Protein AF-K1S9M5-F1 (afdb_monomer_lite)

Secondary structure (DSSP, 8-state):
---GGGGGG---HHHHHHHHHH---HHHHHHHHHHHGGGGGG--HHHHHHHHHH-GGGGGGS-GGG--HHHHHHHHHH-GGGGGTS-GGG--HHHHHHHHHH-GGGGGG--HHHHHSSSHHHHHHHHHHHHSS---HHHHHHHHTT-EEEEEEEEETTTEEEEEEEEEEETTTTEEEEEE--------------PPPP---------

Structure (mmCIF, N/CA/C/O backbone):
data_AF-K1S9M5-F1
#
_entry.id   AF-K1S9M5-F1
#
loop_
_atom_site.group_PDB
_atom_site.id
_atom_site.type_symbol
_atom_site.label_atom_id
_atom_site.label_alt_id
_atom_site.label_comp_id
_atom_site.label_asym_id
_atom_site.label_entity_id
_atom_site.label_seq_id
_atom_site.pdbx_PDB_ins_code
_atom_site.Cartn_x
_atom_site.Cartn_y
_atom_site.Cartn_z
_atom_site.occupancy
_atom_site.B_iso_or_equiv
_atom_site.auth_seq_id
_atom_site.auth_comp_id
_atom_site.auth_asym_id
_atom_site.auth_atom_id
_atom_site.pdbx_PDB_model_num
ATOM 1 N N . LYS A 1 1 ? 0.434 -6.651 35.542 1.00 48.22 1 LYS A N 1
ATOM 2 C CA . LYS A 1 1 ? -0.665 -7.220 34.726 1.00 48.22 1 LYS A CA 1
ATOM 3 C C . LYS A 1 1 ? -1.647 -6.090 34.480 1.00 48.22 1 LYS A C 1
ATOM 5 O O . LYS A 1 1 ? -2.226 -5.625 35.447 1.00 48.22 1 LYS A O 1
ATOM 10 N N . THR A 1 2 ? -1.735 -5.581 33.255 1.00 55.06 2 THR A N 1
ATOM 11 C CA . THR A 1 2 ? -2.760 -4.592 32.897 1.00 55.06 2 THR A CA 1
ATOM 12 C C . THR A 1 2 ? -4.032 -5.371 32.600 1.00 55.06 2 THR A C 1
ATOM 14 O O . THR A 1 2 ? -3.995 -6.290 31.782 1.00 55.06 2 THR A O 1
ATOM 17 N N . ASP A 1 3 ? -5.101 -5.095 33.336 1.00 63.12 3 ASP A N 1
ATOM 18 C CA . ASP A 1 3 ? -6.371 -5.787 33.169 1.00 63.12 3 ASP A CA 1
ATOM 19 C C . ASP A 1 3 ? -7.146 -5.153 32.008 1.00 63.12 3 ASP A C 1
ATOM 21 O O . ASP A 1 3 ? -7.719 -4.073 32.134 1.00 63.12 3 ASP A O 1
ATOM 25 N N . PHE A 1 4 ? -7.111 -5.805 30.846 1.00 66.06 4 PHE A N 1
ATOM 26 C CA . PHE A 1 4 ? -7.820 -5.348 29.650 1.00 66.06 4 PHE A CA 1
ATOM 27 C C . PHE A 1 4 ? -9.323 -5.683 29.685 1.00 66.06 4 PHE A C 1
ATOM 29 O O . PHE A 1 4 ? -10.044 -5.301 28.767 1.00 66.06 4 PHE A O 1
ATOM 36 N N . SER A 1 5 ? -9.829 -6.338 30.740 1.00 64.88 5 SER A N 1
ATOM 37 C CA . SER A 1 5 ? -11.270 -6.597 30.899 1.00 64.88 5 SER A CA 1
ATOM 38 C C . SER A 1 5 ? -12.092 -5.305 30.958 1.00 64.88 5 SER A C 1
ATOM 40 O O . SER A 1 5 ? -13.186 -5.250 30.400 1.00 64.88 5 SER A O 1
ATOM 42 N N . VAL A 1 6 ? -11.529 -4.227 31.515 1.00 63.81 6 VAL A N 1
ATOM 43 C CA . VAL A 1 6 ? -12.172 -2.903 31.600 1.00 63.81 6 VAL A CA 1
ATOM 44 C C . VAL A 1 6 ? -12.444 -2.307 30.214 1.00 63.81 6 VAL A C 1
ATOM 46 O O . VAL A 1 6 ? -13.382 -1.539 30.032 1.00 63.81 6 VAL A O 1
ATOM 49 N N . ILE A 1 7 ? -11.676 -2.703 29.200 1.00 66.69 7 ILE A N 1
ATOM 50 C CA . ILE A 1 7 ? -11.804 -2.170 27.837 1.00 66.69 7 ILE A CA 1
ATOM 51 C C . ILE A 1 7 ? -13.036 -2.718 27.132 1.00 66.69 7 ILE A C 1
ATOM 53 O O . ILE A 1 7 ? -13.640 -2.016 26.328 1.00 66.69 7 ILE A O 1
ATOM 57 N N . SER A 1 8 ? -13.479 -3.919 27.508 1.00 64.62 8 SER A N 1
ATOM 58 C CA . SER A 1 8 ? -14.774 -4.444 27.067 1.00 64.62 8 SER A CA 1
ATOM 59 C C . SER A 1 8 ? -15.961 -3.634 27.606 1.00 64.62 8 SER A C 1
ATOM 61 O O . SER A 1 8 ? -17.028 -3.651 26.998 1.00 64.62 8 SER A O 1
ATOM 63 N N . ALA A 1 9 ? -15.765 -2.896 28.708 1.00 69.75 9 ALA A N 1
ATOM 64 C CA . ALA A 1 9 ? -16.765 -2.014 29.304 1.00 69.75 9 ALA A CA 1
ATOM 65 C C . ALA A 1 9 ? -16.717 -0.577 28.752 1.00 69.75 9 ALA A C 1
ATOM 67 O O . ALA A 1 9 ? -17.642 0.202 29.000 1.00 69.75 9 ALA A O 1
ATOM 68 N N . LEU A 1 10 ? -15.670 -0.204 28.000 1.00 76.31 10 LEU A N 1
ATOM 69 C CA . LEU A 1 10 ? -15.626 1.102 27.347 1.00 76.31 10 LEU A CA 1
ATOM 70 C C . LEU A 1 10 ? -16.759 1.190 26.326 1.00 76.31 10 LEU A C 1
ATOM 72 O O . LEU A 1 10 ? -16.942 0.304 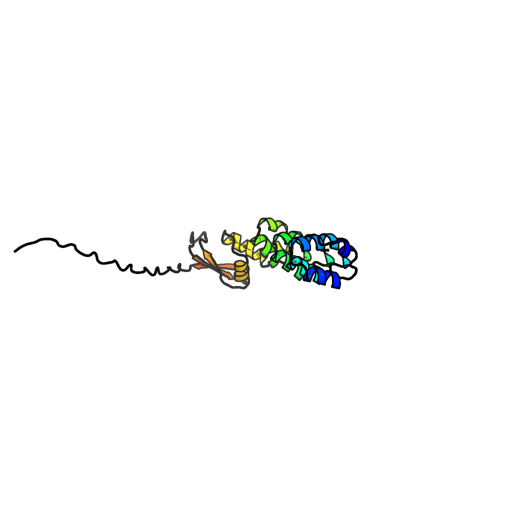25.499 1.00 76.31 10 LEU A O 1
ATOM 76 N N . SER A 1 11 ? -17.523 2.275 26.406 1.00 80.38 11 SER A N 1
ATOM 77 C CA . SER A 1 11 ? -18.656 2.551 25.512 1.00 80.38 11 SER A CA 1
ATOM 78 C C . SER A 1 11 ? -18.437 3.804 24.657 1.00 80.38 11 SER A C 1
ATOM 80 O O . SER A 1 11 ? -19.248 4.097 23.783 1.00 80.38 11 SER A O 1
ATOM 82 N N . ASP A 1 12 ? -17.345 4.534 24.904 1.00 89.56 12 ASP A N 1
ATOM 83 C CA . ASP A 1 12 ? -17.014 5.804 24.260 1.00 89.56 12 ASP A CA 1
ATOM 84 C C . ASP A 1 12 ? -15.715 5.670 23.438 1.00 89.56 12 ASP A C 1
ATOM 86 O O . ASP A 1 12 ? -14.655 5.393 24.018 1.00 89.56 12 ASP A O 1
ATOM 90 N N . PRO A 1 13 ? -15.761 5.879 22.107 1.00 90.94 13 PRO A N 1
ATOM 91 C CA . PRO A 1 13 ? -14.575 5.878 21.254 1.00 90.94 13 PRO A CA 1
ATOM 92 C C . PRO A 1 13 ? -13.477 6.860 21.687 1.00 90.94 13 PRO A C 1
ATOM 94 O O . PRO A 1 13 ? -12.299 6.578 21.474 1.00 90.94 13 PRO A O 1
ATOM 97 N N . ALA A 1 14 ? -13.819 7.992 22.314 1.00 93.06 14 ALA A N 1
ATOM 98 C CA . ALA A 1 14 ? -12.828 8.975 22.753 1.00 93.06 14 ALA A CA 1
ATOM 99 C C . ALA A 1 14 ? -11.921 8.421 23.865 1.00 93.06 14 ALA A C 1
ATOM 101 O O . ALA A 1 14 ? -10.707 8.643 23.849 1.00 93.06 14 ALA A O 1
ATOM 102 N N . LEU A 1 15 ? -12.490 7.640 24.790 1.00 91.56 15 LEU A N 1
ATOM 103 C CA . LEU A 1 15 ? -11.727 6.948 25.832 1.00 91.56 15 LEU A CA 1
ATOM 104 C C . LEU A 1 15 ? -10.863 5.837 25.238 1.00 91.56 15 LEU A C 1
ATOM 106 O O . LEU A 1 15 ? -9.707 5.683 25.627 1.00 91.56 15 LEU A O 1
ATOM 110 N N . VAL A 1 16 ? -11.395 5.095 24.261 1.00 92.88 16 VAL A N 1
ATOM 111 C CA . VAL A 1 16 ? -10.613 4.089 23.529 1.00 92.88 16 VAL A CA 1
ATOM 112 C C . VAL A 1 16 ? -9.405 4.748 22.867 1.00 92.88 16 VAL A C 1
ATOM 114 O O . VAL A 1 16 ? -8.279 4.302 23.072 1.00 92.88 16 VAL A O 1
ATOM 117 N N . LEU A 1 17 ? -9.606 5.853 22.147 1.00 95.00 17 LEU A N 1
ATOM 118 C CA . LEU A 1 17 ? -8.522 6.596 21.509 1.00 95.00 17 LEU A CA 1
ATOM 119 C C . LEU A 1 17 ? -7.460 7.054 22.519 1.00 95.00 17 LEU A C 1
ATOM 121 O O . LEU A 1 17 ? -6.267 6.938 22.240 1.00 95.00 17 LEU A O 1
ATOM 125 N N . GLN A 1 18 ? -7.867 7.544 23.693 1.00 94.44 18 GLN A N 1
ATOM 126 C CA . GLN A 1 18 ? -6.928 7.928 24.748 1.00 94.44 18 GLN A CA 1
ATOM 127 C C . GLN A 1 18 ? -6.081 6.735 25.221 1.00 94.44 18 GLN A C 1
ATOM 129 O O . GLN A 1 18 ? -4.863 6.864 25.329 1.00 94.44 18 GLN A O 1
ATOM 134 N N . VAL A 1 19 ? -6.689 5.560 25.412 1.00 93.19 19 VAL A N 1
ATOM 135 C CA . VAL A 1 19 ? -5.959 4.336 25.785 1.00 93.19 19 VAL A CA 1
ATOM 136 C C . VAL A 1 19 ? -4.914 3.959 24.729 1.00 93.19 19 VAL A C 1
ATOM 138 O O . VAL A 1 19 ? -3.784 3.626 25.088 1.00 93.19 19 VAL A O 1
ATOM 141 N N . PHE A 1 20 ? -5.251 4.039 23.435 1.00 94.44 20 PHE A N 1
ATOM 142 C CA . PHE A 1 20 ? -4.278 3.783 22.362 1.00 94.44 20 PHE A CA 1
ATOM 143 C C . PHE A 1 20 ? -3.150 4.813 22.353 1.00 94.44 20 PHE A C 1
ATOM 145 O O . PHE A 1 20 ? -1.992 4.434 22.200 1.00 94.44 20 PHE A O 1
ATOM 152 N N . ARG A 1 21 ? -3.453 6.097 22.575 1.00 96.06 21 ARG A N 1
ATOM 153 C CA . ARG A 1 21 ? -2.434 7.156 22.653 1.00 96.06 21 ARG A CA 1
ATOM 154 C C . ARG A 1 21 ? -1.448 6.933 23.796 1.00 96.06 21 ARG A C 1
ATOM 156 O O . ARG A 1 21 ? -0.261 7.157 23.597 1.00 96.06 21 ARG A O 1
ATOM 163 N N . GLU A 1 22 ? -1.916 6.460 24.948 1.00 94.62 22 GLU A N 1
ATOM 164 C CA . GLU A 1 22 ? -1.094 6.235 26.147 1.00 94.62 22 GLU A CA 1
ATOM 165 C C . GLU A 1 22 ? -0.327 4.900 26.152 1.00 94.62 22 GLU A C 1
ATOM 167 O O . GLU A 1 22 ? 0.553 4.702 26.992 1.00 94.62 22 GLU A O 1
ATOM 172 N N . GLN A 1 23 ? -0.648 3.953 25.261 1.00 93.62 23 GLN A N 1
ATOM 173 C CA . GLN A 1 23 ? 0.140 2.727 25.102 1.00 93.62 23 GLN A CA 1
ATOM 174 C C . GLN A 1 23 ? 1.069 2.773 23.907 1.00 93.62 23 GLN A C 1
ATOM 176 O O . GLN A 1 23 ? 0.613 2.918 22.787 1.00 93.62 23 GLN A O 1
ATOM 181 N N . ASP A 1 24 ? 2.353 2.518 24.140 1.00 93.75 24 ASP A N 1
ATOM 182 C CA . ASP A 1 24 ? 3.364 2.456 23.077 1.00 93.75 24 ASP A CA 1
ATOM 183 C C . ASP A 1 24 ? 3.902 1.043 22.826 1.00 93.75 24 ASP A C 1
ATOM 185 O O . ASP A 1 24 ? 4.617 0.821 21.856 1.00 93.75 24 ASP A O 1
ATOM 189 N N . ASP A 1 25 ? 3.566 0.070 23.681 1.00 94.69 25 ASP A N 1
ATOM 190 C CA . ASP A 1 25 ? 3.994 -1.320 23.503 1.00 94.69 25 ASP A CA 1
ATOM 191 C C . ASP A 1 25 ? 3.171 -2.011 22.395 1.00 94.69 25 ASP A C 1
ATOM 193 O O . ASP A 1 25 ? 1.961 -2.199 22.579 1.00 94.69 25 ASP A O 1
ATOM 197 N N . PRO A 1 26 ? 3.791 -2.450 21.280 1.00 93.56 26 PRO A N 1
ATOM 198 C CA . PRO A 1 26 ? 3.063 -3.028 20.149 1.00 93.56 26 PRO A CA 1
ATOM 199 C C . PRO A 1 26 ? 2.256 -4.277 20.518 1.00 93.56 26 PRO A C 1
ATOM 201 O O . PRO A 1 26 ? 1.135 -4.456 20.052 1.00 93.56 26 PRO A O 1
ATOM 204 N N . GLN A 1 27 ? 2.764 -5.125 21.422 1.00 92.31 27 GLN A N 1
ATOM 205 C CA . GLN A 1 27 ? 2.051 -6.342 21.829 1.00 92.31 27 GLN A CA 1
ATOM 206 C C . GLN A 1 27 ? 0.775 -6.019 22.610 1.00 92.31 27 GLN A C 1
ATOM 208 O O . GLN A 1 27 ? -0.228 -6.726 22.489 1.00 92.31 27 GLN A O 1
ATOM 213 N N . LYS A 1 28 ? 0.792 -4.962 23.427 1.00 93.44 28 LYS A N 1
ATOM 214 C CA . LYS A 1 28 ? -0.413 -4.463 24.090 1.00 93.44 28 LYS A CA 1
ATOM 215 C C . LYS A 1 28 ? -1.364 -3.819 23.091 1.00 93.44 28 LYS A C 1
ATOM 217 O O . LYS A 1 28 ? -2.540 -4.141 23.162 1.00 93.44 28 LYS A O 1
ATOM 222 N N . ILE A 1 29 ? -0.886 -2.993 22.157 1.00 94.31 29 ILE A N 1
ATOM 223 C CA . ILE A 1 29 ? -1.714 -2.419 21.079 1.00 94.31 29 ILE A CA 1
ATOM 224 C C . ILE A 1 29 ? -2.451 -3.518 20.307 1.00 94.31 29 ILE A C 1
ATOM 226 O O . ILE A 1 29 ? -3.668 -3.442 20.133 1.00 94.31 29 ILE A O 1
ATOM 230 N N . HIS A 1 30 ? -1.744 -4.586 19.948 1.00 93.06 30 HIS A N 1
ATOM 231 C CA . HIS A 1 30 ? -2.330 -5.741 19.285 1.00 93.06 30 HIS A CA 1
ATOM 232 C C . HIS A 1 30 ? -3.442 -6.393 20.115 1.00 93.06 30 HIS A C 1
ATOM 234 O O . HIS A 1 30 ? -4.559 -6.588 19.641 1.00 93.06 30 HIS A O 1
ATOM 240 N N . ARG A 1 31 ? -3.173 -6.667 21.398 1.00 91.69 31 ARG A N 1
ATOM 241 C CA . ARG A 1 31 ? -4.172 -7.236 22.322 1.00 91.69 31 ARG A CA 1
ATOM 242 C C . ARG A 1 31 ? -5.374 -6.319 22.541 1.00 91.69 31 ARG A C 1
ATOM 244 O O . ARG A 1 31 ? -6.479 -6.808 22.739 1.00 91.69 31 ARG A O 1
ATOM 251 N N . LEU A 1 32 ? -5.165 -5.005 22.548 1.00 91.75 32 LEU A N 1
ATOM 252 C CA . LEU A 1 32 ? -6.237 -4.023 22.669 1.00 91.75 32 LEU A CA 1
ATOM 253 C C . LEU A 1 32 ? -7.180 -4.104 21.471 1.00 91.75 32 LEU A C 1
ATOM 255 O O . LEU A 1 32 ? -8.393 -4.235 21.649 1.00 91.75 32 LEU A O 1
ATOM 259 N N . MET A 1 33 ? -6.621 -4.067 20.260 1.00 92.81 33 MET A N 1
ATOM 260 C CA . MET A 1 33 ? -7.417 -4.118 19.038 1.00 92.81 33 MET A CA 1
ATOM 261 C C . MET A 1 33 ? -8.160 -5.454 18.901 1.00 92.81 33 MET A C 1
ATOM 263 O O . MET A 1 33 ? -9.359 -5.457 18.615 1.00 92.81 33 MET A O 1
ATOM 267 N N . SER A 1 34 ? -7.502 -6.574 19.219 1.00 89.75 34 SER A N 1
ATOM 268 C CA . SER A 1 34 ? -8.116 -7.905 19.146 1.00 89.75 34 SER A CA 1
ATOM 269 C C . SER A 1 34 ? -9.249 -8.129 20.151 1.00 89.75 34 SER A C 1
ATOM 271 O O . SER A 1 34 ? -10.057 -9.032 19.975 1.00 89.75 34 SER A O 1
ATOM 273 N N . VAL A 1 35 ? -9.387 -7.306 21.194 1.00 87.50 35 VAL A N 1
ATOM 274 C CA . VAL A 1 35 ? -10.582 -7.315 22.057 1.00 87.50 35 VAL A CA 1
ATOM 275 C C . VAL A 1 35 ? -11.645 -6.358 21.515 1.00 87.50 35 VAL A C 1
ATOM 277 O O . VAL A 1 35 ? -12.826 -6.702 21.457 1.00 87.50 35 VAL A O 1
ATOM 280 N N . LEU A 1 36 ? -11.238 -5.172 21.059 1.00 86.81 36 LEU A N 1
ATOM 281 C CA . LEU A 1 36 ? -12.149 -4.113 20.618 1.00 86.81 36 LEU A CA 1
ATOM 282 C C . LEU A 1 36 ? -12.892 -4.412 19.319 1.00 86.81 36 LEU A C 1
ATOM 284 O O . LEU A 1 36 ? -13.991 -3.889 19.131 1.00 86.81 36 LEU A O 1
ATOM 288 N N . HIS A 1 37 ? -12.363 -5.282 18.459 1.00 74.56 37 HIS A N 1
ATOM 289 C CA . HIS A 1 37 ? -13.046 -5.685 17.226 1.00 74.56 37 HIS A CA 1
ATOM 290 C C . HIS A 1 37 ? -14.453 -6.290 17.467 1.00 74.56 37 HIS A C 1
ATOM 292 O O . HIS A 1 37 ? -15.315 -6.205 16.590 1.00 74.56 37 HIS A O 1
ATOM 298 N N . LEU A 1 38 ? -14.734 -6.815 18.672 1.00 80.12 38 LEU A N 1
ATOM 299 C CA . LEU A 1 38 ? -16.060 -7.306 19.079 1.00 80.12 38 LEU A CA 1
ATOM 300 C C . LEU A 1 38 ? -17.085 -6.168 19.223 1.00 80.12 38 LEU A C 1
ATOM 302 O O . LEU A 1 38 ? -18.276 -6.367 18.995 1.00 80.12 38 LEU A O 1
ATOM 306 N N . ASN A 1 39 ? -16.615 -4.956 19.521 1.00 86.19 39 ASN A N 1
ATOM 307 C CA . ASN A 1 39 ? -17.403 -3.734 19.626 1.00 86.19 39 ASN A CA 1
ATOM 308 C C . ASN A 1 39 ? -17.059 -2.792 18.466 1.00 86.19 39 ASN A C 1
ATOM 310 O O . ASN A 1 39 ? -16.582 -1.677 18.665 1.00 86.19 39 ASN A O 1
ATOM 314 N N . ARG A 1 40 ? -17.348 -3.228 17.232 1.00 87.69 40 ARG A N 1
ATOM 315 C CA . ARG A 1 40 ? -16.973 -2.546 15.972 1.00 87.69 40 ARG A CA 1
ATOM 316 C C . ARG A 1 40 ? -17.291 -1.045 15.914 1.00 87.69 40 ARG A C 1
ATOM 318 O O . ARG A 1 40 ? -16.632 -0.324 15.181 1.00 87.69 40 ARG A O 1
ATOM 325 N N . ARG A 1 41 ? -18.294 -0.574 16.666 1.00 89.38 41 ARG A N 1
ATOM 326 C CA . ARG A 1 41 ? -18.682 0.849 16.747 1.00 89.38 41 ARG A CA 1
ATOM 327 C C . ARG A 1 41 ? -17.649 1.728 17.460 1.00 89.38 41 ARG A C 1
ATOM 329 O O . ARG A 1 41 ? -17.661 2.934 17.257 1.00 89.38 41 ARG A O 1
ATOM 336 N N . LEU A 1 42 ? -16.798 1.138 18.298 1.00 91.31 42 LEU A N 1
ATOM 337 C CA . LEU A 1 42 ? -15.763 1.850 19.051 1.00 91.31 42 LEU A CA 1
ATOM 338 C C . LEU A 1 42 ? -14.478 2.053 18.250 1.00 91.31 42 LEU A C 1
ATOM 340 O O . LEU A 1 42 ? -13.674 2.914 18.594 1.00 91.31 42 LEU A O 1
ATOM 344 N N . VAL A 1 43 ? -14.283 1.272 17.188 1.00 94.69 43 VAL A N 1
ATOM 345 C CA . VAL A 1 43 ? -13.134 1.411 16.296 1.00 94.69 43 VAL A CA 1
ATOM 346 C C . VAL A 1 43 ? -13.493 2.441 15.229 1.00 94.69 43 VAL A C 1
ATOM 348 O O . VAL A 1 43 ? -13.992 2.096 14.161 1.00 94.69 43 VAL A O 1
ATOM 351 N N . THR A 1 44 ? -13.306 3.720 15.554 1.00 96.06 44 THR A N 1
ATOM 352 C CA . THR A 1 44 ? -13.408 4.815 14.579 1.00 96.06 44 THR A CA 1
ATOM 353 C C . THR A 1 44 ? -12.147 4.887 13.720 1.00 96.06 44 THR A C 1
ATOM 355 O O . THR A 1 44 ? -11.162 4.191 13.985 1.00 96.06 44 THR A O 1
ATOM 358 N N . GLU A 1 45 ? -12.153 5.746 12.700 1.00 96.56 45 GLU A N 1
ATOM 359 C CA . GLU A 1 45 ? -10.959 6.016 11.895 1.00 96.56 45 GLU A CA 1
ATOM 360 C C . GLU A 1 45 ? -9.783 6.482 12.764 1.00 96.56 45 GLU A C 1
ATOM 362 O O . GLU A 1 45 ? -8.664 6.018 12.571 1.00 96.56 45 GLU A O 1
ATOM 367 N N . GLU A 1 46 ? -10.011 7.352 13.750 1.00 97.69 46 GLU A N 1
ATOM 368 C CA . GLU A 1 46 ? -8.945 7.877 14.607 1.00 97.69 46 GLU A CA 1
ATOM 369 C C . GLU A 1 46 ? -8.322 6.786 15.477 1.00 97.69 46 GLU A C 1
ATOM 371 O O . GLU A 1 46 ? -7.101 6.744 15.627 1.00 97.69 46 GLU A O 1
ATOM 376 N N . VAL A 1 47 ? -9.147 5.888 16.027 1.00 96.94 47 VAL A N 1
ATOM 377 C CA . VAL A 1 47 ? -8.673 4.733 16.805 1.00 96.94 47 VAL A CA 1
ATOM 378 C C . VAL A 1 47 ? -7.886 3.784 15.907 1.00 96.94 47 VAL A C 1
ATOM 380 O O . VAL A 1 47 ? -6.786 3.367 16.272 1.00 96.94 47 VAL A O 1
ATOM 383 N N . ALA A 1 48 ? -8.421 3.466 14.725 1.00 98.00 48 ALA A N 1
ATOM 384 C CA . ALA A 1 48 ? -7.754 2.604 13.758 1.00 98.00 48 ALA A CA 1
ATOM 385 C C . ALA A 1 48 ? -6.403 3.191 13.329 1.00 98.00 48 ALA A C 1
ATOM 387 O O . ALA A 1 48 ? -5.397 2.486 13.347 1.00 98.00 48 ALA A O 1
ATOM 388 N N . LEU A 1 49 ? -6.366 4.487 13.006 1.00 98.56 49 LEU A N 1
ATOM 389 C CA . LEU A 1 49 ? -5.162 5.196 12.588 1.00 98.56 49 LEU A CA 1
ATOM 390 C C . LEU A 1 49 ? -4.098 5.224 13.689 1.00 98.56 49 LEU A C 1
ATOM 392 O O . LEU A 1 49 ? -2.925 4.983 13.410 1.00 98.56 49 LEU A O 1
ATOM 396 N N . GLU A 1 50 ? -4.489 5.506 14.933 1.00 98.25 50 GLU A N 1
ATOM 397 C CA . GLU A 1 50 ? -3.563 5.494 16.068 1.00 98.25 50 GLU A CA 1
ATOM 398 C C . GLU A 1 50 ? -2.995 4.089 16.307 1.00 98.25 50 GLU A C 1
ATOM 400 O O . GLU A 1 50 ? -1.793 3.935 16.517 1.00 98.25 50 GLU A O 1
ATOM 405 N N . ALA A 1 51 ? -3.832 3.053 16.205 1.00 97.44 51 ALA A N 1
ATOM 406 C CA . ALA A 1 51 ? -3.408 1.670 16.369 1.00 97.44 51 ALA A CA 1
ATOM 407 C C . ALA A 1 51 ? -2.395 1.240 15.295 1.00 97.44 51 ALA A C 1
ATOM 409 O O . ALA A 1 51 ? -1.313 0.764 15.642 1.00 97.44 51 ALA A O 1
ATOM 410 N N . VAL A 1 52 ? -2.692 1.463 14.006 1.00 98.19 52 VAL A N 1
ATOM 411 C CA . VAL A 1 52 ? -1.803 1.034 12.904 1.00 98.19 52 VAL A CA 1
ATOM 412 C C . VAL A 1 52 ? -0.470 1.779 12.881 1.00 98.19 52 VAL A C 1
ATOM 414 O O . VAL A 1 52 ? 0.516 1.240 12.386 1.00 98.19 52 VAL A O 1
ATOM 417 N N . ARG A 1 53 ? -0.404 3.001 13.429 1.00 98.00 53 ARG A N 1
ATOM 418 C CA . ARG A 1 53 ? 0.865 3.734 13.592 1.00 98.00 53 ARG A CA 1
ATOM 419 C C . ARG A 1 53 ? 1.815 3.052 14.571 1.00 98.00 53 ARG A C 1
ATOM 421 O O . ARG A 1 53 ? 3.026 3.194 14.423 1.00 98.00 53 ARG A O 1
ATOM 428 N N . LYS A 1 54 ? 1.273 2.364 15.576 1.00 97.25 54 LYS A N 1
ATOM 429 C CA . LYS A 1 54 ? 2.042 1.725 16.652 1.00 97.25 54 LYS A CA 1
ATOM 430 C C . LYS A 1 54 ? 2.303 0.247 16.382 1.00 97.25 54 LYS A C 1
ATOM 432 O O . LYS A 1 54 ? 3.358 -0.265 16.743 1.00 97.25 54 LYS A O 1
ATOM 437 N N . ASP A 1 55 ? 1.364 -0.420 15.722 1.00 97.62 55 ASP A N 1
ATOM 438 C CA . ASP A 1 55 ? 1.521 -1.775 15.208 1.00 97.62 55 ASP A CA 1
ATOM 439 C C . ASP A 1 55 ? 0.700 -1.934 13.926 1.00 97.62 55 ASP A C 1
ATOM 441 O O . ASP A 1 55 ? -0.521 -2.061 13.968 1.00 97.62 55 ASP A O 1
ATOM 445 N N . ALA A 1 56 ? 1.369 -1.960 12.773 1.00 97.62 56 ALA A N 1
ATOM 446 C CA . ALA A 1 56 ? 0.707 -2.145 11.484 1.00 97.62 56 ALA A CA 1
ATOM 447 C C . ALA A 1 56 ? -0.092 -3.459 11.408 1.00 97.62 56 ALA A C 1
ATOM 449 O O . ALA A 1 56 ? -1.118 -3.510 10.727 1.00 97.62 56 ALA A O 1
ATOM 450 N N . GLY A 1 57 ? 0.342 -4.497 12.137 1.00 96.44 57 GLY A N 1
ATOM 451 C CA . GLY A 1 57 ? -0.268 -5.826 12.138 1.00 96.44 57 GLY A CA 1
ATOM 452 C C . GLY A 1 57 ? -1.722 -5.847 12.610 1.00 96.44 57 GLY A C 1
ATOM 453 O O . GLY A 1 57 ? -2.469 -6.756 12.249 1.00 96.44 57 GLY A O 1
ATOM 454 N N . VAL A 1 58 ? -2.158 -4.825 13.354 1.00 96.81 58 VAL A N 1
ATOM 455 C CA . VAL A 1 58 ? -3.539 -4.727 13.852 1.00 96.81 58 VAL A CA 1
ATOM 456 C C . VAL A 1 58 ? -4.568 -4.451 12.762 1.00 96.81 58 VAL A C 1
ATOM 458 O O . VAL A 1 58 ? -5.759 -4.582 13.029 1.00 96.81 58 VAL A O 1
ATOM 461 N N . LEU A 1 59 ? -4.152 -4.104 11.534 1.00 97.62 59 LEU A N 1
ATOM 462 C CA . LEU A 1 59 ? -5.084 -3.887 10.421 1.00 97.62 59 LEU A CA 1
ATOM 463 C C . LEU A 1 59 ? -6.002 -5.100 10.191 1.00 97.62 59 LEU A C 1
ATOM 465 O O . LEU A 1 59 ? -7.156 -4.914 9.819 1.00 97.62 59 LEU A O 1
ATOM 469 N N . TYR A 1 60 ? -5.514 -6.319 10.451 1.00 95.00 60 TYR A N 1
ATOM 470 C CA . TYR A 1 60 ? -6.313 -7.546 10.365 1.00 95.00 60 TYR A CA 1
ATOM 471 C C . TYR A 1 60 ? -7.550 -7.534 11.282 1.00 95.00 60 TYR A C 1
ATOM 473 O O . TYR A 1 60 ? -8.604 -8.039 10.897 1.00 95.00 60 TYR A O 1
ATOM 481 N N . ASP A 1 61 ? -7.435 -6.931 12.467 1.00 94.56 61 ASP A N 1
ATOM 482 C CA . ASP A 1 61 ? -8.501 -6.878 13.472 1.00 94.56 61 ASP A CA 1
ATOM 483 C C . ASP A 1 61 ? -9.408 -5.643 13.309 1.00 94.56 61 ASP A C 1
ATOM 485 O O . ASP A 1 61 ? -10.467 -5.549 13.937 1.00 94.56 61 ASP A O 1
ATOM 489 N N . ILE A 1 62 ? -9.023 -4.679 12.465 1.00 95.88 62 ILE A N 1
ATOM 490 C CA . ILE A 1 62 ? -9.788 -3.447 12.261 1.00 95.88 62 ILE A CA 1
ATOM 491 C C . ILE A 1 62 ? -11.030 -3.738 11.400 1.00 95.88 62 ILE A C 1
ATOM 493 O O . ILE A 1 62 ? -10.924 -4.280 10.296 1.00 95.88 62 ILE A O 1
ATOM 497 N N . PRO A 1 63 ? -12.237 -3.328 11.838 1.00 94.19 63 PRO A N 1
ATOM 498 C CA . PRO A 1 63 ? -13.434 -3.415 11.014 1.00 94.19 63 PRO A CA 1
ATOM 499 C C . PRO A 1 63 ? -13.254 -2.688 9.678 1.00 94.19 63 PRO A C 1
ATOM 501 O O . PRO A 1 63 ? -12.865 -1.526 9.663 1.00 94.19 63 PRO A O 1
ATOM 504 N N . GLN A 1 64 ? -13.654 -3.313 8.565 1.00 93.75 64 GLN A N 1
ATOM 505 C CA . GLN A 1 64 ? -13.540 -2.706 7.226 1.00 93.75 64 GLN A CA 1
ATOM 506 C C . GLN A 1 64 ? -14.122 -1.285 7.129 1.00 93.75 64 GLN A C 1
ATOM 508 O O . GLN A 1 64 ? -13.572 -0.447 6.429 1.00 93.75 64 GLN A O 1
ATOM 513 N N . THR A 1 65 ? -15.192 -0.989 7.874 1.00 92.81 65 THR A N 1
ATOM 514 C CA . THR A 1 65 ? -15.830 0.338 7.939 1.00 92.81 65 THR A CA 1
ATOM 515 C C . THR A 1 65 ? -14.940 1.440 8.521 1.00 92.81 65 THR A C 1
ATOM 517 O O . THR A 1 65 ? -15.243 2.610 8.328 1.00 92.81 65 THR A O 1
ATOM 520 N N . ALA A 1 66 ? -13.882 1.079 9.250 1.00 96.19 66 ALA A N 1
ATOM 521 C CA . ALA A 1 66 ? -12.908 1.993 9.842 1.00 96.19 66 ALA A CA 1
ATOM 522 C C . ALA A 1 66 ? -11.588 2.052 9.053 1.00 96.19 66 ALA A C 1
ATOM 524 O O . ALA A 1 66 ? -10.718 2.863 9.365 1.00 96.19 66 ALA A O 1
ATOM 525 N N . ILE A 1 67 ? -11.422 1.204 8.029 1.00 98.00 67 ILE A N 1
ATOM 526 C CA . ILE A 1 67 ? -10.254 1.244 7.149 1.00 98.00 67 ILE A CA 1
ATOM 527 C C . ILE A 1 67 ? -10.503 2.325 6.100 1.00 98.00 67 ILE A C 1
ATOM 529 O O . ILE A 1 67 ? -11.216 2.109 5.125 1.00 98.00 67 ILE A O 1
ATOM 533 N N . THR A 1 68 ? -9.916 3.499 6.305 1.00 98.50 68 THR A N 1
ATOM 534 C CA . THR A 1 68 ? -9.914 4.600 5.331 1.00 98.50 68 THR A CA 1
ATOM 535 C C . THR A 1 68 ? -8.649 4.555 4.467 1.00 98.50 68 THR A C 1
ATOM 537 O O . THR A 1 68 ? -7.716 3.810 4.791 1.00 98.50 68 THR A O 1
ATOM 540 N N . PRO A 1 69 ? -8.553 5.344 3.373 1.00 98.62 69 PRO A N 1
ATOM 541 C CA . PRO A 1 69 ? -7.321 5.421 2.588 1.00 98.62 69 PRO A CA 1
ATOM 542 C C . PRO A 1 69 ? -6.077 5.723 3.435 1.00 98.62 69 PRO A C 1
ATOM 544 O O . PRO A 1 69 ? -5.024 5.140 3.196 1.00 98.62 69 PRO A O 1
ATOM 547 N N . LEU A 1 70 ? -6.196 6.593 4.447 1.00 98.62 70 LEU A N 1
ATOM 548 C CA . LEU A 1 70 ? -5.078 6.965 5.315 1.00 98.62 70 LEU A CA 1
ATOM 549 C C . LEU A 1 70 ? -4.671 5.824 6.260 1.00 98.62 70 LEU A C 1
ATOM 551 O O . LEU A 1 70 ? -3.477 5.589 6.448 1.00 98.62 70 LEU A O 1
ATOM 555 N N . VAL A 1 71 ? -5.641 5.099 6.828 1.00 98.69 71 VAL A N 1
ATOM 556 C CA . VAL A 1 71 ? -5.379 3.913 7.664 1.00 98.69 71 VAL A CA 1
ATOM 557 C C . VAL A 1 71 ? -4.695 2.823 6.838 1.00 98.69 71 VAL A C 1
ATOM 559 O O . VAL A 1 71 ? -3.674 2.285 7.262 1.00 98.69 71 VAL A O 1
ATOM 562 N N . ALA A 1 72 ? -5.212 2.539 5.638 1.00 98.75 72 ALA A N 1
ATOM 563 C CA . ALA A 1 72 ? -4.640 1.552 4.725 1.00 98.75 72 ALA A CA 1
ATOM 564 C C . ALA A 1 72 ? -3.205 1.911 4.307 1.00 98.75 72 ALA A C 1
ATOM 566 O O . ALA A 1 72 ? -2.312 1.068 4.378 1.00 98.75 72 ALA A O 1
ATOM 567 N N . ASP A 1 73 ? -2.977 3.164 3.903 1.00 98.75 73 ASP A N 1
ATOM 568 C CA . ASP A 1 73 ? -1.656 3.660 3.515 1.00 98.75 73 ASP A CA 1
ATOM 569 C C . ASP A 1 73 ? -0.658 3.562 4.679 1.00 98.75 73 ASP A C 1
ATOM 571 O O . ASP A 1 73 ? 0.427 3.003 4.520 1.00 98.75 73 ASP A O 1
ATOM 575 N N . THR A 1 74 ? -1.059 4.007 5.873 1.00 98.75 74 THR A N 1
ATOM 576 C CA . THR A 1 74 ? -0.222 3.949 7.081 1.00 98.75 74 THR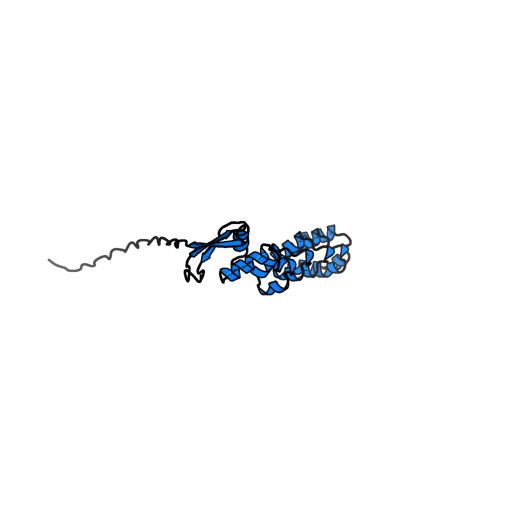 A CA 1
ATOM 577 C C . THR A 1 74 ? 0.148 2.509 7.439 1.00 98.75 74 THR A C 1
ATOM 579 O O . THR A 1 74 ? 1.318 2.223 7.691 1.00 98.75 74 THR A O 1
ATOM 582 N N . ALA A 1 75 ? -0.822 1.592 7.418 1.00 98.69 75 ALA A N 1
ATOM 583 C CA . ALA A 1 75 ? -0.592 0.191 7.751 1.00 98.69 75 ALA A CA 1
ATOM 584 C C . ALA A 1 75 ? 0.365 -0.487 6.762 1.00 98.69 75 ALA A C 1
ATOM 586 O O . ALA A 1 75 ? 1.322 -1.132 7.180 1.00 98.69 75 ALA A O 1
ATOM 587 N N . VAL A 1 76 ? 0.162 -0.307 5.452 1.00 98.81 76 VAL A N 1
ATOM 588 C CA . VAL A 1 76 ? 1.037 -0.922 4.439 1.00 98.81 76 VAL A CA 1
ATOM 589 C C . VAL A 1 76 ? 2.443 -0.321 4.466 1.00 98.81 76 VAL A C 1
ATOM 591 O O . VAL A 1 76 ? 3.408 -1.054 4.279 1.00 98.81 76 VAL A O 1
ATOM 594 N N . ARG A 1 77 ? 2.594 0.981 4.743 1.00 98.31 77 ARG A N 1
ATOM 595 C CA . ARG A 1 77 ? 3.919 1.601 4.934 1.00 98.31 77 ARG A CA 1
ATOM 596 C C . ARG A 1 77 ? 4.637 1.110 6.194 1.00 98.31 77 ARG A C 1
ATOM 598 O O . ARG A 1 77 ? 5.863 1.149 6.228 1.00 98.31 77 ARG A O 1
ATOM 605 N N . GLY A 1 78 ? 3.898 0.680 7.216 1.00 98.06 78 GLY A N 1
ATOM 606 C CA . GLY A 1 78 ? 4.461 0.055 8.415 1.00 98.06 78 GLY A CA 1
ATOM 607 C C . GLY A 1 78 ? 4.839 -1.415 8.203 1.00 98.06 78 GLY A C 1
ATOM 608 O O . GLY A 1 78 ? 5.900 -1.846 8.646 1.00 98.06 78 GLY A O 1
ATOM 609 N N . ASP A 1 79 ? 4.002 -2.175 7.495 1.00 98.31 79 ASP A N 1
ATOM 610 C CA . ASP A 1 79 ? 4.285 -3.542 7.054 1.00 98.31 79 ASP A CA 1
ATOM 611 C C . ASP A 1 79 ? 3.636 -3.795 5.678 1.00 98.31 79 ASP A C 1
ATOM 613 O O . ASP A 1 79 ? 2.406 -3.901 5.589 1.00 98.31 79 ASP A O 1
ATOM 617 N N . PRO A 1 80 ? 4.433 -3.963 4.602 1.00 98.62 80 PRO A N 1
ATOM 618 C CA . PRO A 1 80 ? 3.921 -4.179 3.250 1.00 98.62 80 PRO A CA 1
ATOM 619 C C . PRO A 1 80 ? 2.914 -5.330 3.130 1.00 98.62 80 PRO A C 1
ATOM 621 O O . PRO A 1 80 ? 2.004 -5.284 2.298 1.00 98.62 80 PRO A O 1
ATOM 624 N N . ARG A 1 81 ? 3.020 -6.349 3.995 1.00 98.56 81 ARG A N 1
ATOM 625 C CA . ARG A 1 81 ? 2.129 -7.521 4.009 1.00 98.56 81 ARG A CA 1
ATOM 626 C C . ARG A 1 81 ? 0.699 -7.167 4.406 1.00 98.56 81 ARG A C 1
ATOM 628 O O . ARG A 1 81 ? -0.204 -7.964 4.151 1.00 98.56 81 ARG A O 1
ATOM 635 N N . MET A 1 82 ? 0.456 -5.988 4.981 1.00 98.56 82 MET A N 1
ATOM 636 C CA . MET A 1 82 ? -0.892 -5.517 5.305 1.00 98.56 82 MET A CA 1
ATOM 637 C C . MET A 1 82 ? -1.758 -5.276 4.067 1.00 98.56 82 MET A C 1
ATOM 639 O O . MET A 1 82 ? -2.982 -5.263 4.183 1.00 98.56 82 MET A O 1
ATOM 643 N N . ILE A 1 83 ? -1.168 -5.199 2.866 1.00 98.75 83 ILE A N 1
ATOM 644 C CA . ILE A 1 83 ? -1.914 -5.061 1.605 1.00 98.75 83 ILE A CA 1
ATOM 645 C C . ILE A 1 83 ? -2.965 -6.166 1.414 1.00 98.75 83 ILE A C 1
ATOM 647 O O . ILE A 1 83 ? -3.990 -5.935 0.773 1.00 98.75 83 ILE A O 1
ATOM 651 N N . GLN A 1 84 ? -2.751 -7.348 2.009 1.00 98.06 84 GLN A N 1
ATOM 652 C CA . GLN A 1 84 ? -3.699 -8.462 1.966 1.00 98.06 84 GLN A CA 1
ATOM 653 C C . GLN A 1 84 ? -5.040 -8.129 2.644 1.00 98.06 84 GLN A C 1
ATOM 655 O O . GLN A 1 84 ? -6.083 -8.594 2.184 1.00 98.06 84 GLN A O 1
ATOM 660 N N . TRP A 1 85 ? -5.012 -7.272 3.672 1.00 98.06 85 TRP A N 1
ATOM 661 C CA . TRP A 1 85 ? -6.164 -6.869 4.487 1.00 98.06 85 TRP A CA 1
ATOM 662 C C . TRP A 1 85 ? -6.777 -5.532 4.056 1.00 98.06 85 TRP A C 1
ATOM 664 O O . TRP A 1 85 ? -7.896 -5.213 4.450 1.00 98.06 85 TRP A O 1
ATOM 674 N N . VAL A 1 86 ? -6.091 -4.764 3.202 1.00 98.56 86 VAL A N 1
ATOM 675 C CA . VAL A 1 86 ? -6.637 -3.526 2.628 1.00 98.56 86 VAL A CA 1
ATOM 676 C C . VAL A 1 86 ? -7.808 -3.859 1.686 1.00 98.56 86 VAL A C 1
ATOM 678 O O . VAL A 1 86 ? -7.609 -4.666 0.765 1.00 98.56 86 VAL A O 1
ATOM 681 N N . PRO A 1 87 ? -8.998 -3.239 1.853 1.00 98.00 87 PRO A N 1
ATOM 682 C CA . PRO A 1 87 ? -10.122 -3.371 0.923 1.00 98.00 87 PRO A CA 1
ATOM 683 C C . PRO A 1 87 ? -9.708 -3.085 -0.523 1.00 98.00 87 PRO A C 1
ATOM 685 O O . PRO A 1 87 ? -8.892 -2.198 -0.775 1.00 98.00 87 PRO A O 1
ATOM 688 N N . ARG A 1 88 ? -10.247 -3.838 -1.490 1.00 97.12 88 ARG A N 1
ATOM 689 C CA . ARG A 1 88 ? -9.799 -3.776 -2.897 1.00 97.12 88 ARG A CA 1
ATOM 690 C C . ARG A 1 88 ? -9.923 -2.369 -3.478 1.00 97.12 88 ARG A C 1
ATOM 692 O O . ARG A 1 88 ? -9.016 -1.918 -4.165 1.00 97.12 88 ARG A O 1
ATOM 699 N N . GLU A 1 89 ? -11.011 -1.688 -3.157 1.00 96.94 89 GLU A N 1
ATOM 700 C CA . GLU A 1 89 ? -11.348 -0.326 -3.561 1.00 96.94 89 GLU A CA 1
ATOM 701 C C . GLU A 1 89 ? -10.396 0.745 -3.003 1.00 96.94 89 GLU A C 1
ATOM 703 O O . GLU A 1 89 ? -10.308 1.833 -3.566 1.00 96.94 89 GLU A O 1
ATOM 708 N N . LEU A 1 90 ? -9.655 0.439 -1.932 1.00 98.25 90 LEU A N 1
ATOM 709 C CA . LEU A 1 90 ? -8.672 1.341 -1.324 1.00 98.25 90 LEU A CA 1
ATOM 710 C C . LEU A 1 90 ? -7.237 1.067 -1.786 1.00 98.25 90 LEU A C 1
ATOM 712 O O . LEU A 1 90 ? -6.330 1.840 -1.473 1.00 98.25 90 LEU A O 1
ATOM 716 N N . ARG A 1 91 ? -7.001 -0.016 -2.534 1.00 98.50 91 ARG A N 1
ATOM 717 C CA . ARG A 1 91 ? -5.677 -0.310 -3.088 1.00 98.50 91 ARG A CA 1
ATOM 718 C C . ARG A 1 91 ? -5.388 0.673 -4.212 1.00 98.50 91 ARG A C 1
ATOM 720 O O . ARG A 1 91 ? -6.118 0.746 -5.195 1.00 98.50 91 ARG A O 1
ATOM 727 N N . THR A 1 92 ? -4.300 1.421 -4.082 1.00 98.62 92 THR A N 1
ATOM 728 C CA . THR A 1 92 ? -3.819 2.319 -5.134 1.00 98.62 92 THR A CA 1
ATOM 729 C C . THR A 1 92 ? -2.652 1.682 -5.879 1.00 98.62 92 THR A C 1
ATOM 731 O O . THR A 1 92 ? -1.968 0.800 -5.362 1.00 98.62 92 THR A O 1
ATOM 734 N N . ALA A 1 93 ? -2.390 2.143 -7.106 1.00 98.56 93 ALA A N 1
ATOM 735 C CA . ALA A 1 93 ? -1.250 1.657 -7.882 1.00 98.56 93 ALA A CA 1
ATOM 736 C C . ALA A 1 93 ? 0.091 1.903 -7.165 1.00 98.56 93 ALA A C 1
ATOM 738 O O . ALA A 1 93 ? 0.994 1.079 -7.265 1.00 98.56 93 ALA A O 1
ATOM 739 N N . ASP A 1 94 ? 0.198 3.014 -6.431 1.00 98.56 94 ASP A N 1
ATOM 740 C CA . ASP A 1 94 ? 1.364 3.355 -5.607 1.00 98.56 94 ASP A CA 1
ATOM 741 C C . ASP A 1 94 ? 1.542 2.352 -4.461 1.00 98.56 94 ASP A C 1
ATOM 743 O O . ASP A 1 94 ? 2.618 1.785 -4.296 1.00 98.56 94 ASP A O 1
ATOM 747 N N . LEU A 1 95 ? 0.458 2.045 -3.741 1.00 98.44 95 LEU A N 1
ATOM 748 C CA . LEU A 1 95 ? 0.477 1.123 -2.607 1.00 98.44 95 LEU A CA 1
ATOM 749 C C . LEU A 1 95 ? 0.788 -0.318 -3.035 1.00 98.44 95 LEU A C 1
ATOM 751 O O . LEU A 1 95 ? 1.578 -1.008 -2.394 1.00 98.44 95 LEU A O 1
ATOM 755 N N . CYS A 1 96 ? 0.202 -0.760 -4.151 1.00 98.69 96 CYS A N 1
ATOM 756 C CA . CYS A 1 96 ? 0.498 -2.057 -4.756 1.00 98.69 96 CYS A CA 1
ATOM 757 C C . CYS A 1 96 ? 1.960 -2.165 -5.200 1.00 98.69 96 CYS A C 1
ATOM 759 O O . CYS A 1 96 ? 2.585 -3.200 -4.983 1.00 98.69 96 CYS A O 1
ATOM 761 N N . LEU A 1 97 ? 2.507 -1.104 -5.804 1.00 98.62 97 LEU A N 1
ATOM 762 C CA . LEU A 1 97 ? 3.916 -1.053 -6.187 1.00 98.62 97 LEU A CA 1
ATOM 763 C C . LEU A 1 97 ? 4.819 -1.096 -4.952 1.00 98.62 97 LEU A C 1
ATOM 765 O O . LEU A 1 97 ? 5.753 -1.888 -4.919 1.00 98.62 97 LEU A O 1
ATOM 769 N N . TYR A 1 98 ? 4.529 -0.287 -3.933 1.00 98.69 98 TYR A N 1
ATOM 770 C CA . TYR A 1 98 ? 5.285 -0.285 -2.683 1.00 98.69 98 TYR A CA 1
ATOM 771 C C . TYR A 1 98 ? 5.338 -1.685 -2.057 1.00 98.69 98 TYR A C 1
ATOM 773 O O . TYR A 1 98 ? 6.411 -2.152 -1.676 1.00 98.69 98 TYR A O 1
ATOM 781 N N . ALA A 1 99 ? 4.198 -2.382 -2.024 1.00 98.56 99 ALA A N 1
ATOM 782 C CA . ALA A 1 99 ? 4.120 -3.726 -1.472 1.00 98.56 99 ALA A CA 1
ATOM 783 C C . ALA A 1 99 ? 4.916 -4.765 -2.282 1.00 98.56 99 ALA A C 1
ATOM 785 O O . ALA A 1 99 ? 5.724 -5.491 -1.706 1.00 98.56 99 ALA A O 1
ATOM 786 N N . GLU A 1 100 ? 4.732 -4.822 -3.606 1.00 98.00 100 GLU A N 1
ATOM 787 C CA . GLU A 1 100 ? 5.450 -5.777 -4.469 1.00 98.00 100 GLU A CA 1
ATOM 788 C C . GLU A 1 100 ? 6.960 -5.506 -4.518 1.00 98.00 100 GLU A C 1
ATOM 790 O O . GLU A 1 100 ? 7.745 -6.450 -4.560 1.00 98.00 100 GLU A O 1
ATOM 795 N N . ALA A 1 101 ? 7.376 -4.236 -4.472 1.00 96.75 101 ALA A N 1
ATOM 796 C CA . ALA A 1 101 ? 8.790 -3.866 -4.449 1.00 96.75 101 ALA A CA 1
ATOM 797 C C . ALA A 1 101 ? 9.497 -4.355 -3.175 1.00 96.75 101 ALA A C 1
ATOM 799 O O . ALA A 1 101 ? 10.668 -4.723 -3.232 1.00 96.75 101 ALA A O 1
ATOM 800 N N . ALA A 1 102 ? 8.796 -4.384 -2.036 1.00 97.31 102 ALA A N 1
ATOM 801 C CA . ALA A 1 102 ? 9.324 -4.955 -0.800 1.00 97.31 102 ALA A CA 1
ATOM 802 C C . ALA A 1 102 ? 9.297 -6.494 -0.813 1.00 97.31 102 ALA A C 1
ATOM 804 O O . ALA A 1 102 ? 10.250 -7.140 -0.376 1.00 97.31 102 ALA A O 1
ATOM 805 N N . HIS A 1 103 ? 8.205 -7.073 -1.316 1.00 97.12 103 HIS A N 1
ATOM 806 C CA . HIS A 1 103 ? 7.928 -8.507 -1.286 1.00 97.12 103 HIS A CA 1
ATOM 807 C C . HIS A 1 103 ? 7.234 -8.943 -2.591 1.00 97.12 103 HIS A C 1
ATOM 809 O O . HIS A 1 103 ? 6.016 -8.767 -2.726 1.00 97.12 103 HIS A O 1
ATOM 815 N N . PRO A 1 104 ? 7.971 -9.520 -3.564 1.00 95.75 104 PRO A N 1
ATOM 816 C CA . PRO A 1 104 ? 7.433 -9.865 -4.883 1.00 95.75 104 PRO A CA 1
ATOM 817 C C . PRO A 1 104 ? 6.207 -10.791 -4.860 1.00 95.75 104 PRO A C 1
ATOM 819 O O . PRO A 1 104 ? 5.368 -10.751 -5.762 1.00 95.75 104 PRO A O 1
ATOM 822 N N . GLU A 1 105 ? 6.070 -11.624 -3.828 1.00 97.69 105 GLU A N 1
ATOM 823 C CA . GLU A 1 105 ? 4.925 -12.508 -3.620 1.00 97.69 105 GLU A CA 1
ATOM 824 C C . GLU A 1 105 ? 3.611 -11.753 -3.366 1.00 97.69 105 GLU A C 1
ATOM 826 O O . GL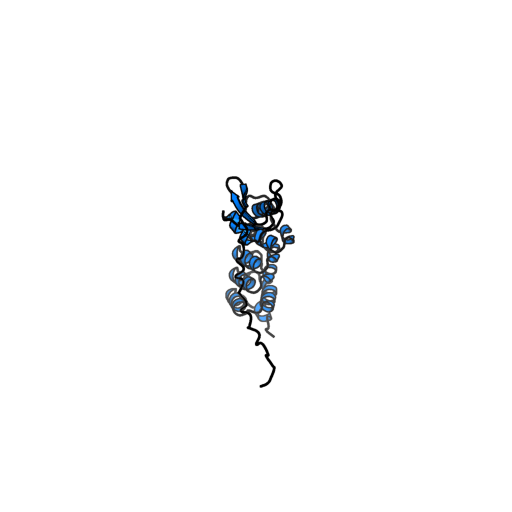U A 1 105 ? 2.536 -12.281 -3.653 1.00 97.69 105 GLU A O 1
ATOM 831 N N . LEU A 1 106 ? 3.668 -10.498 -2.901 1.00 98.38 106 LEU A N 1
ATOM 832 C CA . LEU A 1 106 ? 2.480 -9.677 -2.638 1.00 98.38 106 LEU A CA 1
ATOM 833 C C . LEU A 1 106 ? 1.772 -9.210 -3.913 1.00 98.38 106 LEU A C 1
ATOM 835 O O . LEU A 1 106 ? 0.649 -8.704 -3.844 1.00 98.38 106 LEU A O 1
ATOM 839 N N . ARG A 1 107 ? 2.363 -9.469 -5.084 1.00 97.50 107 ARG A N 1
ATOM 840 C CA . ARG A 1 107 ? 1.738 -9.278 -6.396 1.00 97.50 107 ARG A CA 1
ATOM 841 C C . ARG A 1 107 ? 0.341 -9.898 -6.502 1.00 97.50 107 ARG A C 1
ATOM 843 O O . ARG A 1 107 ? -0.509 -9.380 -7.222 1.00 97.50 107 ARG A O 1
ATOM 850 N N . VAL A 1 108 ? 0.080 -10.990 -5.782 1.00 98.19 108 VAL A N 1
ATOM 851 C CA . VAL A 1 108 ? -1.234 -11.661 -5.768 1.00 98.19 108 VAL A CA 1
ATOM 852 C C . VAL A 1 108 ? -2.374 -10.754 -5.287 1.00 98.19 108 VAL A C 1
ATOM 854 O O . VAL A 1 108 ? -3.539 -11.015 -5.580 1.00 98.19 108 VAL A O 1
ATOM 857 N N . TYR A 1 109 ? -2.053 -9.674 -4.570 1.00 98.31 109 TYR A N 1
ATOM 858 C CA . TYR A 1 109 ? -3.021 -8.719 -4.036 1.00 98.31 109 TYR A CA 1
ATOM 859 C C . TYR A 1 109 ? -3.280 -7.525 -4.958 1.00 98.31 109 TYR A C 1
ATOM 861 O O . TYR A 1 109 ? -4.054 -6.637 -4.597 1.00 98.31 109 TYR A O 1
ATOM 869 N N . VAL A 1 110 ? -2.684 -7.477 -6.145 1.00 98.44 110 VAL A N 1
ATOM 870 C CA . VAL A 1 110 ? -2.883 -6.355 -7.062 1.00 98.44 110 VAL A CA 1
ATOM 871 C C . VAL A 1 110 ? -4.168 -6.557 -7.873 1.00 98.44 110 VAL A C 1
ATOM 873 O O . VAL A 1 110 ? -4.290 -7.569 -8.561 1.00 98.44 110 VAL A O 1
ATOM 876 N N . PRO A 1 111 ? -5.142 -5.626 -7.809 1.00 98.25 111 PRO A N 1
ATOM 877 C CA . PRO A 1 111 ? -6.343 -5.685 -8.636 1.00 98.25 111 PRO A CA 1
ATOM 878 C C . PRO A 1 111 ? -6.025 -5.644 -10.135 1.00 98.25 111 PRO A C 1
ATOM 880 O O . PRO A 1 111 ? -5.087 -4.970 -10.571 1.00 98.25 111 PRO A O 1
ATOM 883 N N . ASP A 1 112 ? -6.849 -6.318 -10.934 1.00 97.56 112 ASP A N 1
ATOM 884 C CA . ASP A 1 112 ? -6.682 -6.408 -12.386 1.00 97.56 112 ASP A CA 1
ATOM 885 C C . ASP A 1 112 ? -6.716 -5.030 -13.058 1.00 97.56 112 ASP A C 1
ATOM 887 O O . ASP A 1 112 ? -5.965 -4.775 -13.999 1.00 97.56 112 ASP A O 1
ATOM 891 N N . GLU A 1 113 ? -7.544 -4.120 -12.547 1.00 97.56 113 GLU A N 1
ATOM 892 C CA . GLU A 1 113 ? -7.693 -2.749 -13.036 1.00 97.56 113 GLU A CA 1
ATOM 893 C C . GLU A 1 113 ? -6.398 -1.946 -12.841 1.00 97.56 113 GLU A C 1
ATOM 895 O O . GLU A 1 113 ? -6.041 -1.106 -13.670 1.00 97.56 113 GLU A O 1
ATOM 900 N N . ILE A 1 114 ? -5.653 -2.237 -11.769 1.00 98.31 114 ILE A N 1
ATOM 901 C CA . ILE A 1 114 ? -4.345 -1.636 -11.492 1.00 98.31 114 ILE A CA 1
ATOM 902 C C . ILE A 1 114 ? -3.273 -2.290 -12.358 1.00 98.31 114 ILE A C 1
ATOM 904 O O . ILE A 1 114 ? -2.494 -1.578 -12.995 1.00 98.31 114 ILE A O 1
ATOM 908 N N . ALA A 1 115 ? -3.254 -3.622 -12.425 1.00 97.38 115 ALA A N 1
ATOM 909 C CA . ALA A 1 115 ? -2.260 -4.376 -13.182 1.00 97.38 115 ALA A CA 1
ATOM 910 C C . ALA A 1 115 ? -2.318 -4.097 -14.694 1.00 97.38 115 ALA A C 1
ATOM 912 O O . ALA A 1 115 ? -1.277 -4.040 -15.350 1.00 97.38 115 ALA A O 1
ATOM 913 N N . LYS A 1 116 ? -3.526 -3.907 -15.241 1.00 95.62 116 LYS A N 1
ATOM 914 C CA . LYS A 1 116 ? -3.786 -3.669 -16.673 1.00 95.62 116 LYS A CA 1
ATOM 915 C C . LYS A 1 116 ? -3.964 -2.184 -17.017 1.00 95.62 116 LYS A C 1
ATOM 917 O O . LYS A 1 116 ? -4.037 -1.835 -18.193 1.00 95.62 116 LYS A O 1
ATOM 922 N N . GLY A 1 117 ? -4.071 -1.317 -16.010 1.00 95.00 117 GLY A N 1
ATOM 923 C CA . GLY A 1 117 ? -4.248 0.122 -16.190 1.00 95.00 117 GLY A CA 1
ATOM 924 C C . GLY A 1 117 ? -2.993 0.824 -16.713 1.00 95.00 117 GLY A C 1
ATOM 925 O O . GLY A 1 117 ? -1.935 0.223 -16.842 1.00 95.00 117 GLY A O 1
ATOM 926 N N . ARG A 1 118 ? -3.099 2.131 -16.984 1.00 93.06 118 ARG A N 1
ATOM 927 C CA . ARG A 1 118 ? -1.945 3.006 -17.269 1.00 93.06 118 ARG A CA 1
ATOM 928 C C . ARG A 1 118 ? -1.617 3.834 -16.036 1.00 93.06 118 ARG A C 1
ATOM 930 O O . ARG A 1 118 ? -2.156 4.919 -15.832 1.00 93.06 118 ARG A O 1
ATOM 937 N N . ASN A 1 119 ? -0.766 3.281 -15.188 1.00 95.81 119 ASN A N 1
ATOM 938 C CA . ASN A 1 119 ? -0.405 3.840 -13.887 1.00 95.81 119 ASN A CA 1
ATOM 939 C C . ASN A 1 119 ? 1.029 3.436 -13.497 1.00 95.81 119 ASN A C 1
ATOM 941 O O . ASN A 1 119 ? 1.690 2.685 -14.219 1.00 95.81 119 ASN A O 1
ATOM 945 N N . ILE A 1 120 ? 1.504 3.908 -12.341 1.00 96.81 120 ILE A N 1
ATOM 946 C CA . ILE A 1 120 ? 2.867 3.633 -11.865 1.00 96.81 120 ILE A CA 1
ATOM 947 C C . ILE A 1 120 ? 3.151 2.132 -11.681 1.00 96.81 120 ILE A C 1
ATOM 949 O O . ILE A 1 120 ? 4.262 1.678 -11.949 1.00 96.81 120 ILE A O 1
ATOM 953 N N . TYR A 1 121 ? 2.137 1.343 -11.319 1.00 97.88 121 TYR A N 1
ATOM 954 C CA . TYR A 1 121 ? 2.272 -0.099 -11.182 1.00 97.88 121 TYR A CA 1
ATOM 955 C C . TYR A 1 121 ? 2.484 -0.766 -12.551 1.00 97.88 121 TYR A C 1
ATOM 957 O O . TYR A 1 121 ? 3.491 -1.423 -12.771 1.00 97.88 121 TYR A O 1
ATOM 965 N N . SER A 1 122 ? 1.622 -0.540 -13.542 1.00 95.19 122 SER A N 1
ATOM 966 C CA . SER A 1 122 ? 1.862 -1.080 -14.894 1.00 95.19 122 SER A CA 1
ATOM 967 C C . SER A 1 122 ? 3.208 -0.627 -15.493 1.00 95.19 122 SER A C 1
ATOM 969 O O . SER A 1 122 ? 3.847 -1.366 -16.242 1.00 95.19 122 SER A O 1
ATOM 971 N N . PHE A 1 123 ? 3.661 0.579 -15.129 1.00 95.25 123 PHE A N 1
ATOM 972 C CA . PHE A 1 123 ? 4.921 1.160 -15.572 1.00 95.25 123 PHE A CA 1
ATOM 973 C C . PHE A 1 123 ? 6.140 0.436 -14.986 1.00 95.25 123 PHE A C 1
ATOM 975 O O . PHE A 1 123 ? 7.024 0.068 -15.758 1.00 95.25 123 PHE A O 1
ATOM 982 N N . HIS A 1 124 ? 6.192 0.174 -13.671 1.00 95.75 124 HIS A N 1
ATOM 983 C CA . HIS A 1 124 ? 7.347 -0.505 -13.059 1.00 95.75 124 HIS A CA 1
ATOM 984 C C . HIS A 1 124 ? 7.593 -1.883 -13.693 1.00 95.75 124 HIS A C 1
ATOM 986 O O . HIS A 1 124 ? 8.721 -2.215 -14.041 1.00 95.75 124 HIS A O 1
ATOM 992 N N . ARG A 1 125 ? 6.519 -2.628 -13.994 1.00 93.12 125 ARG A N 1
ATOM 993 C CA . ARG A 1 125 ? 6.596 -3.931 -14.674 1.00 93.12 125 ARG A CA 1
ATOM 994 C C . ARG A 1 125 ? 7.267 -3.830 -16.045 1.00 93.12 125 ARG A C 1
ATOM 996 O O . ARG A 1 125 ? 8.038 -4.708 -16.431 1.00 93.12 125 ARG A O 1
ATOM 1003 N N . GLN A 1 126 ? 6.969 -2.769 -16.797 1.00 90.25 126 GLN A N 1
ATOM 1004 C CA . GLN A 1 126 ? 7.606 -2.517 -18.091 1.00 90.25 126 GLN A CA 1
ATOM 1005 C C . GLN A 1 126 ? 9.078 -2.138 -17.931 1.00 90.25 126 GLN A C 1
ATOM 1007 O O . GLN A 1 126 ? 9.895 -2.520 -18.771 1.00 90.25 126 GLN A O 1
ATOM 1012 N N . VAL A 1 127 ? 9.415 -1.392 -16.875 1.00 92.12 127 VAL A N 1
ATOM 1013 C CA . VAL A 1 127 ? 10.800 -1.054 -16.540 1.00 92.12 127 VAL A CA 1
ATOM 1014 C C . VAL A 1 127 ? 11.591 -2.319 -16.241 1.00 92.12 127 VAL A C 1
ATOM 1016 O O . VAL A 1 127 ? 12.604 -2.543 -16.896 1.00 92.12 127 VAL A O 1
ATOM 1019 N N . ASP A 1 128 ? 11.086 -3.192 -15.377 1.00 91.56 128 ASP A N 1
ATOM 1020 C CA . ASP A 1 128 ? 11.768 -4.434 -14.998 1.00 91.56 128 ASP A CA 1
ATOM 1021 C C . ASP A 1 128 ? 11.969 -5.359 -16.188 1.00 91.56 128 ASP A C 1
ATOM 1023 O O . ASP A 1 128 ? 13.053 -5.901 -16.389 1.00 91.56 128 ASP A O 1
ATOM 1027 N N . ALA A 1 129 ? 10.950 -5.494 -17.040 1.00 88.31 129 ALA A N 1
ATOM 1028 C CA . ALA A 1 129 ? 11.050 -6.301 -18.250 1.00 88.31 129 ALA A CA 1
ATOM 1029 C C . ALA A 1 129 ? 12.113 -5.766 -19.227 1.00 88.31 129 ALA A C 1
ATOM 1031 O O . ALA A 1 129 ? 12.784 -6.546 -19.906 1.00 88.31 129 ALA A O 1
ATOM 1032 N N . LYS A 1 130 ? 12.270 -4.438 -19.314 1.00 86.06 130 LYS A N 1
ATOM 1033 C CA . LYS A 1 130 ? 13.226 -3.787 -20.223 1.00 86.06 130 LYS A CA 1
ATOM 1034 C C . LYS A 1 130 ? 14.644 -3.759 -19.663 1.00 86.06 130 LYS A C 1
ATOM 1036 O O . LYS A 1 130 ? 15.578 -4.010 -20.415 1.00 86.06 130 LYS A O 1
ATOM 1041 N N . LEU A 1 131 ? 14.800 -3.434 -18.382 1.00 87.12 131 LEU A N 1
ATOM 1042 C CA . LEU A 1 131 ? 16.101 -3.356 -17.717 1.00 87.12 131 LEU A CA 1
ATOM 1043 C C . LEU A 1 131 ? 16.610 -4.732 -17.276 1.00 87.12 131 LEU A C 1
ATOM 1045 O O . LEU A 1 131 ? 17.802 -4.875 -17.029 1.00 87.12 131 LEU A O 1
ATOM 1049 N N . ARG A 1 132 ? 15.722 -5.736 -17.214 1.00 85.75 132 ARG A N 1
ATOM 1050 C CA . ARG A 1 132 ? 15.986 -7.101 -16.729 1.00 85.75 132 ARG A CA 1
ATOM 1051 C C . ARG A 1 132 ? 16.507 -7.153 -15.294 1.00 85.75 132 ARG A C 1
ATOM 1053 O O . ARG A 1 132 ? 17.172 -8.109 -14.911 1.00 85.75 132 ARG A O 1
ATOM 1060 N N . GLN A 1 133 ? 16.178 -6.140 -14.507 1.00 85.12 133 GLN A N 1
ATOM 1061 C CA . GLN A 1 133 ? 16.455 -6.084 -13.083 1.00 85.12 133 GLN A CA 1
ATOM 1062 C C . GLN A 1 133 ? 15.437 -5.165 -12.405 1.00 85.12 133 GLN A C 1
ATOM 1064 O O . GLN A 1 133 ? 15.010 -4.191 -13.037 1.00 85.12 133 GLN A O 1
ATOM 1069 N N . PRO A 1 134 ? 15.050 -5.466 -11.154 1.00 88.81 134 PRO A N 1
ATOM 1070 C CA . PRO A 1 134 ? 14.220 -4.567 -10.375 1.00 88.81 134 PRO A CA 1
ATOM 1071 C C . PRO A 1 134 ? 15.004 -3.301 -10.015 1.00 88.81 134 PRO A C 1
ATOM 1073 O O . PRO A 1 134 ? 16.230 -3.315 -9.883 1.00 88.81 134 PRO A O 1
ATOM 1076 N N . LEU A 1 135 ? 14.275 -2.206 -9.857 1.00 92.62 135 LEU A N 1
ATOM 1077 C CA . LEU A 1 135 ? 14.762 -0.965 -9.275 1.00 92.62 135 LEU A CA 1
ATOM 1078 C C . LEU A 1 135 ? 14.191 -0.809 -7.865 1.00 92.62 135 LEU A C 1
ATOM 1080 O O . LEU A 1 135 ? 13.231 -1.471 -7.478 1.00 92.62 135 LEU A O 1
ATOM 1084 N N . GLU A 1 136 ? 14.751 0.126 -7.111 1.00 94.38 136 GLU A N 1
ATOM 1085 C CA . GLU A 1 136 ? 14.177 0.520 -5.830 1.00 94.38 136 GLU A CA 1
ATOM 1086 C C . GLU A 1 136 ? 12.840 1.248 -6.028 1.00 94.38 136 GLU A C 1
ATOM 1088 O O . GLU A 1 136 ? 12.648 1.991 -6.997 1.00 94.38 136 GLU A O 1
ATOM 1093 N N . TYR A 1 137 ? 11.932 1.118 -5.058 1.00 96.56 137 TYR A N 1
ATOM 1094 C CA . TYR A 1 137 ? 10.615 1.768 -5.077 1.00 96.56 137 TYR A CA 1
ATOM 1095 C C . TYR A 1 137 ? 10.678 3.264 -5.463 1.00 96.56 137 TYR A C 1
ATOM 1097 O O . TYR A 1 137 ? 9.993 3.733 -6.378 1.00 96.56 137 TYR A O 1
ATOM 1105 N N . GLU A 1 138 ? 11.568 4.016 -4.811 1.00 97.06 138 GLU A N 1
ATOM 1106 C CA . GLU A 1 138 ? 11.750 5.453 -5.050 1.00 97.06 138 GLU A CA 1
ATOM 1107 C C . GLU A 1 138 ? 12.320 5.763 -6.446 1.00 97.06 138 GLU A C 1
ATOM 1109 O O . GLU A 1 138 ? 12.047 6.823 -7.022 1.00 97.06 138 GLU A O 1
ATOM 1114 N N . GLN A 1 139 ? 13.068 4.833 -7.045 1.00 96.62 139 GLN A N 1
ATOM 1115 C CA . GLN A 1 139 ? 13.565 4.980 -8.411 1.00 96.62 139 GLN A CA 1
ATOM 1116 C C . GLN A 1 139 ? 12.422 4.882 -9.427 1.00 96.62 139 GLN A C 1
ATOM 1118 O O . GLN A 1 139 ? 12.381 5.688 -10.361 1.00 96.62 139 GLN A O 1
ATOM 1123 N N . TYR A 1 140 ? 11.444 3.990 -9.233 1.00 96.75 140 TYR A N 1
ATOM 1124 C CA . TYR A 1 140 ? 10.259 3.962 -10.099 1.00 96.75 140 TYR A CA 1
ATOM 1125 C C . TYR A 1 140 ? 9.459 5.258 -10.014 1.00 96.75 140 TYR A C 1
ATOM 1127 O O . TYR A 1 140 ? 9.094 5.807 -11.055 1.00 96.75 140 TYR A O 1
ATOM 1135 N N . LYS A 1 141 ? 9.235 5.798 -8.807 1.00 96.56 141 LYS A N 1
ATOM 1136 C CA . LYS A 1 141 ? 8.575 7.106 -8.640 1.00 96.56 141 LYS A CA 1
ATOM 1137 C C . LYS A 1 141 ? 9.350 8.232 -9.317 1.00 96.56 141 LYS A C 1
ATOM 1139 O O . LYS A 1 141 ? 8.754 9.090 -9.975 1.00 96.56 141 LYS A O 1
ATOM 1144 N N . THR A 1 142 ? 10.676 8.210 -9.209 1.00 96.62 142 THR A N 1
ATOM 1145 C CA . THR A 1 142 ? 11.543 9.185 -9.877 1.00 96.62 142 THR A CA 1
ATOM 1146 C C . THR A 1 142 ? 11.377 9.111 -11.394 1.00 96.62 142 THR A C 1
ATOM 1148 O O . THR A 1 142 ? 11.127 10.130 -12.029 1.00 96.62 142 THR A O 1
ATOM 1151 N N . LEU A 1 143 ? 11.432 7.917 -11.992 1.00 95.38 143 LEU A N 1
ATOM 1152 C CA . LEU A 1 143 ? 11.229 7.760 -13.436 1.00 95.38 143 LEU A CA 1
ATOM 1153 C C . LEU A 1 143 ? 9.809 8.149 -13.867 1.00 95.38 143 LEU A C 1
ATOM 1155 O O . LEU A 1 143 ? 9.638 8.849 -14.864 1.00 95.38 143 LEU A O 1
ATOM 1159 N N . TYR A 1 144 ? 8.790 7.732 -13.113 1.00 94.38 144 TYR A N 1
ATOM 1160 C CA . TYR A 1 144 ? 7.385 7.973 -13.447 1.00 94.38 144 TYR A CA 1
ATOM 1161 C C . TYR A 1 144 ? 7.007 9.462 -13.391 1.00 94.38 144 TYR A C 1
ATOM 1163 O O . TYR A 1 144 ? 6.180 9.925 -14.179 1.00 94.38 144 TYR A O 1
ATOM 1171 N N . SER A 1 145 ? 7.656 10.230 -12.511 1.00 92.69 145 SER A N 1
ATOM 1172 C CA . SER A 1 145 ? 7.514 11.691 -12.423 1.00 92.69 145 SER A CA 1
ATOM 1173 C C . SER A 1 145 ? 8.342 12.465 -13.463 1.00 92.69 145 SER A C 1
ATOM 1175 O O . SER A 1 145 ? 8.248 13.689 -13.529 1.00 92.69 145 SER A O 1
ATOM 1177 N N . GLY A 1 146 ? 9.103 11.773 -14.321 1.00 91.56 146 GLY A N 1
ATOM 1178 C CA . GLY A 1 146 ? 9.920 12.372 -15.385 1.00 91.56 146 GLY A CA 1
ATOM 1179 C C . GLY A 1 146 ? 11.370 12.660 -14.985 1.00 91.56 146 GLY A C 1
ATOM 1180 O O . GLY A 1 146 ? 12.116 13.259 -15.763 1.00 91.56 146 GLY A O 1
ATOM 1181 N N . GLY A 1 147 ? 11.779 12.229 -13.792 1.00 93.69 147 GLY A N 1
ATOM 1182 C CA . GLY A 1 147 ? 13.162 12.254 -13.344 1.00 93.69 147 GLY A CA 1
ATOM 1183 C C . GLY A 1 147 ? 14.042 11.226 -14.058 1.00 93.69 147 GLY A C 1
ATOM 1184 O O . GLY A 1 147 ? 13.617 10.474 -14.941 1.00 93.69 147 GLY A O 1
ATOM 1185 N N . ALA A 1 148 ? 15.310 11.211 -13.660 1.00 94.12 148 ALA A N 1
ATOM 1186 C CA . ALA A 1 148 ? 16.324 10.338 -14.223 1.00 94.12 148 ALA A CA 1
ATOM 1187 C C . ALA A 1 148 ? 16.948 9.476 -13.126 1.00 94.12 148 ALA A C 1
ATOM 1189 O O . ALA A 1 148 ? 17.266 9.981 -12.050 1.00 94.12 148 ALA A O 1
ATOM 1190 N N . VAL A 1 149 ? 17.147 8.191 -13.406 1.00 94.69 149 VAL A N 1
ATOM 1191 C CA . VAL A 1 149 ? 17.750 7.243 -12.463 1.00 94.69 149 VAL A CA 1
ATOM 1192 C C . VAL A 1 149 ? 19.024 6.684 -13.069 1.00 94.69 149 VAL A C 1
ATOM 1194 O O . VAL A 1 149 ? 19.036 6.272 -14.227 1.00 94.69 149 VAL A O 1
ATOM 1197 N N . ARG A 1 150 ? 20.107 6.668 -12.288 1.00 92.31 150 ARG A N 1
ATOM 1198 C CA . ARG A 1 150 ? 21.327 5.957 -12.672 1.00 92.31 150 ARG A CA 1
ATOM 1199 C C . ARG A 1 150 ? 21.190 4.484 -12.344 1.00 92.31 150 ARG A C 1
ATOM 1201 O O . ARG A 1 150 ? 20.871 4.134 -11.212 1.00 92.31 150 ARG A O 1
ATOM 1208 N N . VAL A 1 151 ? 21.458 3.659 -13.340 1.00 90.31 151 VAL A N 1
ATOM 1209 C CA . VAL A 1 151 ? 21.349 2.211 -13.268 1.00 90.31 151 VAL A CA 1
ATOM 1210 C C . VAL A 1 151 ? 22.636 1.617 -13.825 1.00 90.31 151 VAL A C 1
ATOM 1212 O O . VAL A 1 151 ? 23.135 2.062 -14.863 1.00 90.31 151 VAL A O 1
ATOM 1215 N N . ASN A 1 152 ? 23.173 0.632 -13.114 1.00 88.44 152 ASN A N 1
ATOM 1216 C CA . ASN A 1 152 ? 24.391 -0.065 -13.506 1.00 88.44 152 ASN A CA 1
ATOM 1217 C C . ASN A 1 152 ? 24.059 -1.422 -14.130 1.00 88.44 152 ASN A C 1
ATOM 1219 O O . ASN A 1 152 ? 22.973 -1.958 -13.889 1.00 88.44 152 ASN A O 1
ATOM 1223 N N . ASN A 1 153 ? 25.012 -1.964 -14.888 1.00 85.12 153 ASN A N 1
ATOM 1224 C CA . ASN A 1 153 ? 24.977 -3.311 -15.470 1.00 85.12 153 ASN A CA 1
ATOM 1225 C C . ASN A 1 153 ? 23.707 -3.584 -16.297 1.00 85.12 153 ASN A C 1
ATOM 1227 O O . ASN A 1 153 ? 23.100 -4.652 -16.226 1.00 85.12 153 ASN A O 1
ATOM 1231 N N . VAL A 1 154 ? 23.269 -2.591 -17.076 1.00 84.94 154 VAL A N 1
ATOM 1232 C CA . VAL A 1 154 ? 22.083 -2.731 -17.930 1.00 84.94 154 VAL A CA 1
ATOM 1233 C C . VAL A 1 154 ? 22.473 -3.458 -19.203 1.00 84.94 154 VAL A C 1
ATOM 1235 O O . VAL A 1 154 ? 23.306 -2.978 -19.967 1.00 84.94 154 VAL A O 1
ATOM 1238 N N . TRP A 1 155 ? 21.825 -4.584 -19.480 1.00 80.50 155 TRP A N 1
ATOM 1239 C CA . TRP A 1 155 ? 22.034 -5.297 -20.733 1.00 80.50 155 TRP A CA 1
ATOM 1240 C C . TRP A 1 155 ? 21.086 -4.800 -21.826 1.00 80.50 155 TRP A C 1
ATOM 1242 O O . TRP A 1 155 ? 19.869 -4.744 -21.641 1.00 80.50 155 TRP A O 1
ATOM 1252 N N . THR A 1 156 ? 21.629 -4.507 -23.005 1.00 75.62 156 THR A N 1
ATOM 1253 C CA . THR A 1 156 ? 20.844 -4.204 -24.206 1.00 75.62 156 THR A CA 1
ATOM 1254 C C . THR A 1 156 ? 21.275 -5.095 -25.365 1.00 75.62 156 THR A C 1
ATOM 1256 O O . THR A 1 156 ? 22.448 -5.427 -25.509 1.00 75.62 156 THR A O 1
ATOM 1259 N N . SER A 1 157 ? 20.339 -5.439 -26.252 1.00 76.62 157 SER A N 1
ATOM 1260 C CA . SER A 1 157 ? 20.648 -6.255 -27.433 1.00 76.62 157 SER A CA 1
ATOM 1261 C C . SER A 1 157 ? 21.552 -5.551 -28.448 1.00 76.62 157 SER A C 1
ATOM 1263 O O . SER A 1 157 ? 22.141 -6.218 -29.288 1.00 76.62 157 SER A O 1
ATOM 1265 N N . VAL A 1 158 ? 21.628 -4.215 -28.402 1.00 78.69 158 VAL A N 1
ATOM 1266 C CA . VAL A 1 158 ? 22.381 -3.400 -29.369 1.00 78.69 158 VAL A CA 1
ATOM 1267 C C . VAL A 1 158 ? 23.778 -3.053 -28.855 1.00 78.69 158 VAL A C 1
ATOM 1269 O O . VAL A 1 158 ? 24.735 -3.159 -29.610 1.00 78.69 158 VAL A O 1
ATOM 1272 N N . ALA A 1 159 ? 23.904 -2.635 -27.592 1.00 75.00 159 ALA A N 1
ATOM 1273 C CA . ALA A 1 159 ? 25.172 -2.172 -27.020 1.00 75.00 159 ALA A CA 1
ATOM 1274 C C . ALA A 1 159 ? 25.840 -3.195 -26.084 1.00 75.00 159 ALA A C 1
ATOM 1276 O O . ALA A 1 159 ? 26.922 -2.924 -25.576 1.00 75.00 159 ALA A O 1
ATOM 1277 N N . GLY A 1 160 ? 25.218 -4.355 -25.846 1.00 82.25 160 GLY A N 1
ATOM 1278 C CA . GLY A 1 160 ? 25.694 -5.315 -24.853 1.00 82.25 160 GLY A CA 1
ATOM 1279 C C . GLY A 1 160 ? 25.470 -4.815 -23.425 1.00 82.25 160 GLY A C 1
ATOM 1280 O O . GLY A 1 160 ? 24.473 -4.140 -23.147 1.00 82.25 160 GLY A O 1
ATOM 1281 N N . GLU A 1 161 ? 26.373 -5.184 -22.520 1.00 84.31 161 GLU A N 1
ATOM 1282 C CA . GLU A 1 161 ? 26.368 -4.728 -21.129 1.00 84.31 161 GLU A CA 1
ATOM 1283 C C . GLU A 1 161 ? 26.823 -3.266 -21.031 1.00 84.31 161 GLU A C 1
ATOM 1285 O O . GLU A 1 161 ? 27.843 -2.872 -21.593 1.00 84.31 161 GLU A O 1
ATOM 1290 N N . ILE A 1 162 ? 26.036 -2.455 -20.328 1.00 83.75 162 ILE A N 1
ATOM 1291 C CA . ILE A 1 162 ? 26.315 -1.048 -20.068 1.00 83.75 162 ILE A CA 1
ATOM 1292 C C . ILE A 1 162 ? 26.595 -0.888 -18.575 1.00 83.75 162 ILE A C 1
ATOM 1294 O O . ILE A 1 162 ? 25.671 -0.949 -17.759 1.00 83.75 162 ILE A O 1
ATOM 1298 N N . ASP A 1 163 ? 27.858 -0.618 -18.237 1.00 83.69 163 ASP A N 1
ATOM 1299 C CA . ASP A 1 163 ? 28.332 -0.466 -16.854 1.00 83.69 163 ASP A CA 1
ATOM 1300 C C . ASP A 1 163 ? 27.531 0.572 -16.062 1.00 83.69 163 ASP A C 1
ATOM 1302 O O . ASP A 1 163 ? 27.150 0.329 -14.920 1.00 83.69 163 ASP A O 1
ATOM 1306 N N . CYS A 1 164 ? 27.277 1.742 -16.660 1.00 85.62 164 CYS A N 1
ATOM 1307 C CA . CYS A 1 164 ? 26.532 2.832 -16.038 1.00 85.62 164 CYS A CA 1
ATOM 1308 C C . CYS A 1 164 ? 25.750 3.624 -17.085 1.00 85.62 164 CYS A C 1
ATOM 1310 O O . CYS A 1 164 ? 26.297 4.144 -18.064 1.00 85.62 164 CYS A O 1
ATOM 1312 N N . CYS A 1 165 ? 24.446 3.753 -16.863 1.00 89.12 165 CYS A N 1
ATOM 1313 C CA . CYS A 1 165 ? 23.591 4.580 -17.693 1.00 89.12 165 CYS A CA 1
ATOM 1314 C C . CYS A 1 165 ? 22.581 5.360 -16.864 1.00 89.12 165 CYS A C 1
ATOM 1316 O O . CYS A 1 165 ? 22.203 4.993 -15.754 1.00 89.12 165 CYS A O 1
ATOM 1318 N N . GLU A 1 166 ? 22.135 6.468 -17.430 1.00 92.56 166 GLU A N 1
ATOM 1319 C CA . GLU A 1 166 ? 21.000 7.219 -16.938 1.00 92.56 166 GLU A CA 1
ATOM 1320 C C . GLU A 1 166 ? 19.755 6.809 -17.727 1.00 92.56 166 GLU A C 1
ATO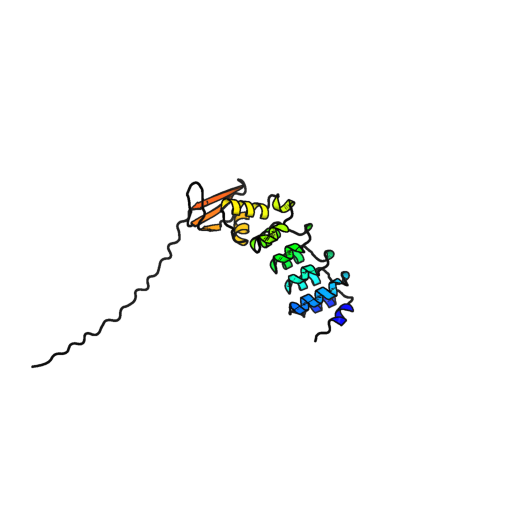M 1322 O O . GLU A 1 166 ? 19.698 6.955 -18.951 1.00 92.56 166 GLU A O 1
ATOM 1327 N N . VAL A 1 167 ? 18.765 6.294 -17.007 1.00 92.81 167 VAL A N 1
ATOM 1328 C CA . VAL A 1 167 ? 17.451 5.917 -17.516 1.00 92.81 167 VAL A CA 1
ATOM 1329 C C . VAL A 1 167 ? 16.503 7.095 -17.326 1.00 92.81 167 VAL A C 1
ATOM 1331 O O . VAL A 1 167 ? 16.441 7.688 -16.248 1.00 92.81 167 VAL A O 1
ATOM 1334 N N . ARG A 1 168 ? 15.738 7.426 -18.365 1.00 93.38 168 ARG A N 1
ATOM 1335 C CA . ARG A 1 168 ? 14.624 8.383 -18.312 1.00 93.38 168 ARG A CA 1
ATOM 1336 C C . ARG A 1 168 ? 13.390 7.782 -18.958 1.00 93.38 168 ARG A C 1
ATOM 1338 O O . ARG A 1 168 ? 13.510 7.034 -19.928 1.00 93.38 168 ARG A O 1
ATOM 1345 N N . TYR A 1 169 ? 12.212 8.156 -18.474 1.00 91.12 169 TYR A N 1
ATOM 1346 C CA . TYR A 1 169 ? 10.953 7.756 -19.090 1.00 91.12 169 TYR A CA 1
ATOM 1347 C C . TYR A 1 169 ? 10.362 8.891 -19.928 1.00 91.12 169 TYR A C 1
ATOM 1349 O O . TYR A 1 169 ? 10.022 9.958 -19.421 1.00 91.12 169 TYR A O 1
ATOM 1357 N N . ASP A 1 170 ? 10.230 8.658 -21.231 1.00 88.00 170 ASP A N 1
ATOM 1358 C CA . ASP A 1 170 ? 9.447 9.516 -22.108 1.00 88.00 170 ASP A CA 1
ATOM 1359 C C . ASP A 1 170 ? 7.982 9.091 -22.032 1.00 88.00 170 ASP A C 1
ATOM 1361 O O . ASP A 1 170 ? 7.566 8.133 -22.684 1.00 88.00 170 ASP A O 1
ATOM 1365 N N . ARG A 1 171 ? 7.200 9.818 -21.231 1.00 81.81 171 ARG A N 1
ATOM 1366 C CA . ARG A 1 171 ? 5.775 9.538 -21.029 1.00 81.81 171 ARG A CA 1
ATOM 1367 C C . ARG A 1 171 ? 4.935 9.739 -22.293 1.00 81.81 171 ARG A C 1
ATOM 1369 O O . ARG A 1 171 ? 3.907 9.088 -22.420 1.00 81.81 171 ARG A O 1
ATOM 1376 N N . LYS A 1 172 ? 5.344 10.617 -23.220 1.00 84.19 172 LYS A N 1
ATOM 1377 C CA . LYS A 1 172 ? 4.609 10.836 -24.480 1.00 84.19 172 LYS A CA 1
ATOM 1378 C C . LYS A 1 172 ? 4.805 9.664 -25.433 1.00 84.19 172 LYS A C 1
ATOM 1380 O O . LYS A 1 172 ? 3.863 9.253 -26.096 1.00 84.19 172 LYS A O 1
ATOM 1385 N N . ALA A 1 173 ? 6.031 9.153 -25.500 1.00 85.50 173 ALA A N 1
ATOM 1386 C CA . ALA A 1 173 ? 6.376 8.028 -26.359 1.00 85.50 173 ALA A CA 1
ATOM 1387 C C . ALA A 1 173 ? 6.185 6.656 -25.687 1.00 85.50 173 ALA A C 1
ATOM 1389 O O . ALA A 1 173 ? 6.396 5.647 -26.354 1.00 85.50 173 ALA A O 1
ATOM 1390 N N . GLU A 1 174 ? 5.865 6.627 -24.387 1.00 82.94 174 GLU A N 1
ATOM 1391 C CA . GLU A 1 174 ? 5.845 5.437 -23.521 1.00 82.94 174 GLU A CA 1
ATOM 1392 C C . GLU A 1 174 ? 7.133 4.594 -23.663 1.00 82.94 174 GLU A C 1
ATOM 1394 O O . GLU A 1 174 ? 7.123 3.366 -23.763 1.00 82.94 174 GLU A O 1
ATOM 1399 N N . LYS A 1 175 ? 8.291 5.273 -23.710 1.00 87.06 175 LYS A N 1
ATOM 1400 C CA . LYS A 1 175 ? 9.601 4.651 -23.970 1.00 87.06 175 LYS A CA 1
ATOM 1401 C C . LYS A 1 175 ? 10.646 5.041 -22.936 1.00 87.06 175 LYS A C 1
ATOM 1403 O O . LYS A 1 175 ? 10.771 6.205 -22.563 1.00 87.06 175 LYS A O 1
ATOM 1408 N N . LEU A 1 176 ? 11.462 4.065 -22.540 1.00 88.06 176 LEU A N 1
ATOM 1409 C CA . LEU A 1 176 ? 12.683 4.320 -21.781 1.00 88.06 176 LEU A CA 1
ATOM 1410 C C . LEU A 1 176 ? 13.786 4.807 -22.717 1.00 88.06 176 LEU A C 1
ATOM 1412 O O . LEU A 1 176 ? 14.022 4.222 -23.774 1.00 88.06 176 LEU A O 1
ATOM 1416 N N . LYS A 1 177 ? 14.462 5.877 -22.307 1.00 89.44 177 LYS A N 1
ATOM 1417 C CA . LYS A 1 177 ? 15.653 6.417 -22.957 1.00 89.44 177 LYS A CA 1
ATOM 1418 C C . LYS A 1 177 ? 16.851 6.148 -22.063 1.00 89.44 177 LYS A C 1
ATOM 1420 O O . LYS A 1 177 ? 16.814 6.458 -20.874 1.00 89.44 177 LYS A O 1
ATOM 1425 N N . LEU A 1 178 ? 17.894 5.583 -22.658 1.00 88.19 178 LEU A N 1
ATOM 1426 C CA . LEU A 1 178 ? 19.152 5.254 -22.002 1.00 88.19 178 LEU A CA 1
ATOM 1427 C C . LEU A 1 178 ? 20.219 6.225 -22.497 1.00 88.19 178 LEU A C 1
ATOM 1429 O O . LEU A 1 178 ? 20.400 6.388 -23.703 1.00 88.19 178 LEU A O 1
ATOM 1433 N N . ARG A 1 179 ? 20.928 6.863 -21.569 1.00 89.81 179 ARG A N 1
ATOM 1434 C CA . ARG A 1 179 ? 22.126 7.652 -21.860 1.00 89.81 179 ARG A CA 1
ATOM 1435 C C . ARG A 1 179 ? 23.303 7.014 -21.139 1.00 89.81 179 ARG A C 1
ATOM 1437 O O . ARG A 1 179 ? 23.301 6.982 -19.915 1.00 89.81 179 ARG A O 1
ATOM 1444 N N . ILE A 1 180 ? 24.295 6.528 -21.880 1.00 86.19 180 ILE A N 1
ATOM 1445 C CA . ILE A 1 180 ? 25.538 6.008 -21.294 1.00 86.19 180 ILE A CA 1
ATOM 1446 C C . ILE A 1 180 ? 26.231 7.155 -20.551 1.00 86.19 180 ILE A C 1
ATOM 1448 O O . ILE A 1 180 ? 26.324 8.269 -21.072 1.00 86.19 180 ILE A O 1
ATOM 1452 N N . VAL A 1 181 ? 26.666 6.899 -19.319 1.00 85.31 181 VAL A N 1
ATOM 1453 C CA . VAL A 1 181 ? 27.378 7.874 -18.490 1.00 85.31 181 VAL A CA 1
ATOM 1454 C C . VAL A 1 181 ? 28.733 7.282 -18.142 1.00 85.31 181 VAL A C 1
ATOM 1456 O O . VAL A 1 181 ? 28.807 6.154 -17.663 1.00 85.31 181 VAL A O 1
ATOM 1459 N N . GLU A 1 182 ? 29.808 8.039 -18.364 1.00 74.69 182 GLU A N 1
ATOM 1460 C CA . GLU A 1 182 ? 31.139 7.596 -17.953 1.00 74.69 182 GLU A CA 1
ATOM 1461 C C . GLU A 1 182 ? 31.173 7.335 -16.436 1.00 74.69 182 GLU A C 1
ATOM 1463 O O . GLU A 1 182 ? 30.697 8.174 -15.653 1.00 74.69 182 GLU A O 1
ATOM 1468 N N . PRO A 1 183 ? 31.751 6.206 -15.988 1.00 63.72 183 PRO A N 1
ATOM 1469 C CA . PRO A 1 183 ? 31.946 5.957 -14.571 1.00 63.72 183 PRO A CA 1
ATOM 1470 C C . PRO A 1 183 ? 32.784 7.089 -13.976 1.00 63.72 183 PRO A C 1
ATOM 1472 O O . PRO A 1 183 ? 33.883 7.386 -14.447 1.00 63.72 183 PRO A O 1
ATOM 1475 N N . GLN A 1 184 ? 32.289 7.725 -12.914 1.00 57.56 184 GLN A N 1
ATOM 1476 C CA . GLN A 1 184 ? 33.085 8.682 -12.151 1.00 57.56 184 GLN A CA 1
ATOM 1477 C C . GLN A 1 184 ? 34.301 7.934 -11.585 1.00 57.56 184 GLN A C 1
ATOM 1479 O O . GLN A 1 184 ? 34.177 7.197 -10.604 1.00 57.56 184 GLN A O 1
ATOM 1484 N N . ARG A 1 185 ? 35.482 8.097 -12.202 1.00 54.44 185 ARG A N 1
ATOM 1485 C CA . ARG A 1 185 ? 36.750 7.618 -11.636 1.00 54.44 185 ARG A CA 1
ATOM 1486 C C . ARG A 1 185 ? 36.876 8.229 -10.244 1.00 54.44 185 ARG A C 1
ATOM 1488 O O . ARG A 1 185 ? 37.148 9.423 -10.117 1.00 54.44 185 ARG A O 1
ATOM 1495 N N . LYS A 1 186 ? 36.696 7.417 -9.196 1.00 47.75 186 LYS A N 1
ATOM 1496 C CA . LYS A 1 186 ? 37.114 7.783 -7.841 1.00 47.75 186 LYS A CA 1
ATOM 1497 C C . LYS A 1 186 ? 38.585 8.176 -7.947 1.00 47.75 186 LYS A C 1
ATOM 1499 O O . LYS A 1 186 ? 39.434 7.324 -8.207 1.00 47.75 186 LYS A O 1
ATOM 1504 N N . LYS A 1 187 ? 38.893 9.469 -7.813 1.00 44.06 187 LYS A N 1
ATOM 1505 C CA . LYS A 1 187 ? 40.271 9.921 -7.629 1.00 44.06 187 LYS A CA 1
ATOM 1506 C C . LYS A 1 187 ? 40.731 9.304 -6.313 1.00 44.06 187 LYS A C 1
ATOM 1508 O O . LYS A 1 187 ? 40.404 9.819 -5.249 1.00 44.06 187 LYS A O 1
ATOM 1513 N N . ASN A 1 188 ? 41.441 8.181 -6.383 1.00 41.34 188 ASN A N 1
ATOM 1514 C CA . ASN A 1 188 ? 42.244 7.711 -5.267 1.00 41.34 188 ASN A CA 1
ATOM 1515 C C . ASN A 1 188 ? 43.235 8.834 -4.966 1.00 41.34 188 ASN A C 1
ATOM 1517 O O . ASN A 1 188 ? 44.207 9.028 -5.696 1.00 41.34 188 ASN A O 1
ATOM 1521 N N . ILE A 1 189 ? 42.964 9.606 -3.915 1.00 47.22 189 ILE A N 1
ATOM 1522 C CA . ILE A 1 189 ? 43.976 10.442 -3.283 1.00 47.22 189 ILE A CA 1
ATOM 1523 C C . ILE A 1 189 ? 44.937 9.442 -2.650 1.00 47.22 189 ILE A C 1
ATOM 1525 O O . ILE A 1 189 ? 44.731 8.954 -1.543 1.00 47.22 189 ILE A O 1
ATOM 1529 N N . MET A 1 190 ? 45.937 9.045 -3.430 1.00 44.16 190 MET A N 1
ATOM 1530 C CA . MET A 1 190 ? 47.053 8.244 -2.971 1.00 44.16 190 MET A CA 1
ATOM 1531 C C . MET A 1 190 ? 47.782 9.096 -1.936 1.00 44.16 190 MET A C 1
ATOM 1533 O O . MET A 1 190 ? 48.551 9.988 -2.288 1.00 44.16 190 MET A O 1
ATOM 1537 N N . SER A 1 191 ? 47.480 8.878 -0.654 1.00 45.28 191 SER A N 1
ATOM 1538 C CA . SER A 1 191 ? 48.245 9.459 0.440 1.00 45.28 191 SER A CA 1
ATOM 1539 C C . SER A 1 191 ? 49.689 9.009 0.251 1.00 45.28 191 SER A C 1
ATOM 1541 O O . SER A 1 191 ? 50.009 7.828 0.416 1.00 45.28 191 SER A O 1
ATOM 1543 N N . THR A 1 192 ? 5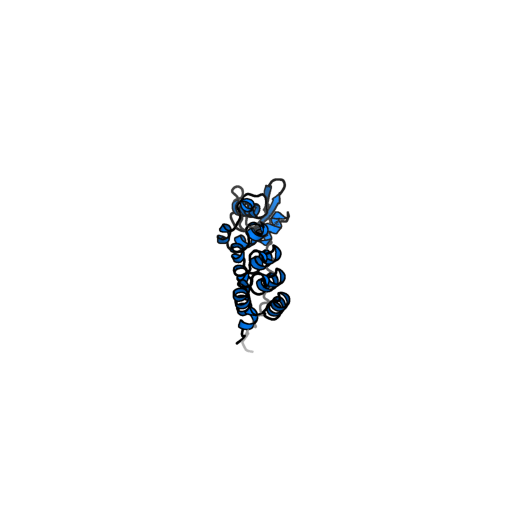0.555 9.928 -0.154 1.00 38.53 192 THR A N 1
ATOM 1544 C CA . THR A 1 192 ? 51.997 9.723 -0.196 1.00 38.53 192 THR A CA 1
ATOM 1545 C C . THR A 1 192 ? 52.453 9.307 1.198 1.00 38.53 192 THR A C 1
ATOM 1547 O O . THR A 1 192 ? 52.509 10.128 2.113 1.00 38.53 192 THR A O 1
ATOM 1550 N N . ARG A 1 193 ? 52.743 8.012 1.377 1.00 40.84 193 ARG A N 1
ATOM 1551 C CA . ARG A 1 193 ? 53.464 7.502 2.544 1.00 40.84 193 ARG A CA 1
ATOM 1552 C C . ARG A 1 193 ? 54.819 8.202 2.581 1.00 40.84 193 ARG A C 1
ATOM 1554 O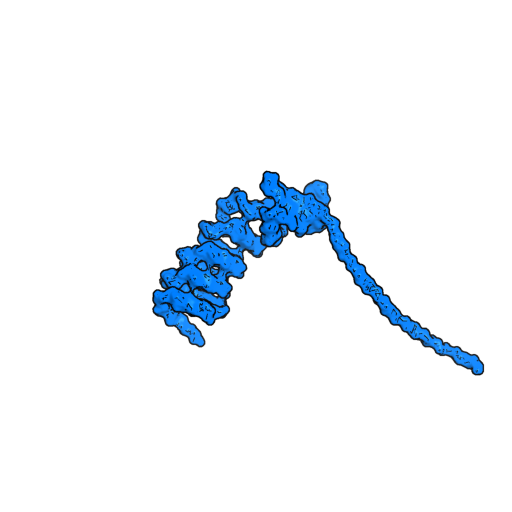 O . ARG A 1 193 ? 55.667 7.960 1.727 1.00 40.84 193 ARG A O 1
ATOM 1561 N N . ILE A 1 194 ? 55.014 9.066 3.570 1.00 46.94 194 ILE A N 1
ATOM 1562 C CA . ILE A 1 194 ? 56.335 9.563 3.941 1.00 46.94 194 ILE A CA 1
ATOM 1563 C C . ILE A 1 194 ? 57.091 8.373 4.543 1.00 46.94 194 ILE A C 1
ATOM 1565 O O . ILE A 1 194 ? 56.743 7.884 5.616 1.00 46.94 194 ILE A O 1
ATOM 1569 N N . SER A 1 195 ? 58.095 7.873 3.828 1.00 41.50 195 SER A N 1
ATOM 1570 C CA . SER A 1 195 ? 59.005 6.836 4.318 1.00 41.50 195 SER A CA 1
ATOM 1571 C C . SER A 1 195 ? 59.940 7.414 5.392 1.00 41.50 195 SER A C 1
ATOM 1573 O O . SER A 1 195 ? 60.588 8.432 5.130 1.00 41.50 195 SER A O 1
ATOM 1575 N N . PRO A 1 196 ? 60.101 6.784 6.570 1.00 43.03 196 PRO A N 1
ATOM 1576 C CA . PRO A 1 196 ? 61.142 7.175 7.517 1.00 43.03 196 PRO A CA 1
ATOM 1577 C C . PRO A 1 196 ? 62.529 6.827 6.955 1.00 43.03 196 PRO A C 1
ATOM 1579 O O . PRO A 1 196 ? 62.779 5.694 6.540 1.00 43.03 196 PRO A O 1
ATOM 1582 N N . LYS A 1 197 ? 63.447 7.801 6.944 1.00 40.75 197 LYS A N 1
ATOM 1583 C CA . LYS A 1 197 ? 64.856 7.604 6.566 1.00 40.75 197 LYS A CA 1
ATOM 1584 C C . LYS A 1 197 ? 65.542 6.652 7.553 1.00 40.75 197 LYS A C 1
ATOM 1586 O O . LYS A 1 197 ? 65.618 6.925 8.746 1.00 40.75 197 LYS A O 1
ATOM 1591 N N . SER A 1 198 ? 66.100 5.566 7.027 1.00 39.03 198 SER A N 1
ATOM 1592 C CA . SER A 1 198 ? 66.972 4.627 7.736 1.00 39.03 198 SER A CA 1
ATOM 1593 C C . SER A 1 198 ? 68.267 5.305 8.208 1.00 39.03 198 SER A C 1
ATOM 1595 O O . SER A 1 198 ? 69.039 5.808 7.387 1.00 39.03 198 SER A O 1
ATOM 1597 N N . ALA A 1 199 ? 68.540 5.272 9.514 1.00 40.88 199 ALA A N 1
ATOM 1598 C CA . ALA A 1 199 ? 69.820 5.675 10.089 1.00 40.88 199 ALA A CA 1
ATOM 1599 C C . ALA A 1 199 ? 70.918 4.657 9.721 1.00 40.88 199 ALA A C 1
ATOM 1601 O O . ALA A 1 199 ? 70.869 3.492 10.121 1.00 40.88 199 ALA A O 1
ATOM 1602 N N . LYS A 1 200 ? 71.920 5.092 8.947 1.00 46.25 200 LYS A N 1
ATOM 1603 C CA . LYS A 1 200 ? 73.119 4.299 8.641 1.00 46.25 200 LYS A CA 1
ATOM 1604 C C . LYS A 1 200 ? 74.009 4.196 9.882 1.00 46.25 200 LYS A C 1
ATOM 1606 O O . LYS A 1 200 ? 74.559 5.184 10.357 1.00 46.25 200 LYS A O 1
ATOM 1611 N N . LYS A 1 201 ? 74.187 2.965 10.360 1.00 42.78 201 LYS A N 1
ATOM 1612 C CA . LYS A 1 201 ? 75.186 2.551 11.352 1.00 42.78 201 LYS A CA 1
ATOM 1613 C C . LYS A 1 201 ? 76.556 2.486 10.658 1.00 42.78 201 LYS A C 1
ATOM 1615 O O . LYS A 1 201 ? 76.812 1.558 9.898 1.00 42.78 201 LYS A O 1
ATOM 1620 N N . GLY A 1 202 ? 77.427 3.464 10.896 1.00 38.69 202 GLY A N 1
ATOM 1621 C CA . GLY A 1 202 ? 78.834 3.426 10.486 1.00 38.69 202 GLY A CA 1
ATOM 1622 C C . GLY A 1 202 ? 79.732 3.151 11.691 1.00 38.69 202 GLY A C 1
ATOM 1623 O O . GLY A 1 202 ? 79.845 3.992 12.574 1.00 38.69 202 GLY A O 1
ATOM 1624 N N . LYS A 1 203 ? 80.366 1.974 11.742 1.00 44.38 203 LYS A N 1
ATOM 1625 C CA . LYS A 1 203 ? 81.503 1.672 12.629 1.00 44.38 203 LYS A CA 1
ATOM 1626 C C . LYS A 1 203 ? 82.730 1.376 11.765 1.00 44.38 203 LYS A C 1
ATOM 1628 O O . LYS A 1 203 ? 82.654 0.449 10.964 1.00 44.38 203 LYS A O 1
ATOM 1633 N N . ARG A 1 204 ? 83.838 2.091 12.010 1.00 37.75 204 ARG A N 1
ATOM 1634 C CA . ARG A 1 204 ? 85.260 1.644 12.090 1.00 37.75 204 ARG A CA 1
ATOM 1635 C C . ARG A 1 204 ? 86.147 2.907 12.076 1.00 37.75 204 ARG A C 1
ATOM 1637 O O . ARG A 1 204 ? 86.010 3.700 11.160 1.00 37.75 204 ARG A O 1
ATOM 1644 N N . LYS A 1 205 ? 86.775 3.310 13.188 1.00 42.19 205 LYS A N 1
ATOM 1645 C CA . LYS A 1 205 ? 88.023 2.857 13.855 1.00 42.19 205 LYS A CA 1
ATOM 1646 C C . LYS A 1 205 ? 89.332 3.338 13.180 1.00 42.19 205 LYS A C 1
ATOM 1648 O O . LYS A 1 205 ? 89.650 2.863 12.101 1.00 42.19 205 LYS A O 1
ATOM 1653 N N . ILE A 1 206 ? 90.081 4.109 13.986 1.00 41.34 206 ILE A N 1
ATOM 1654 C CA . ILE A 1 206 ? 91.549 4.239 14.137 1.00 41.34 206 ILE A CA 1
ATOM 1655 C C . ILE A 1 206 ? 92.291 5.136 13.130 1.00 41.34 206 ILE A C 1
ATOM 1657 O O . ILE A 1 206 ? 92.475 4.759 11.979 1.00 41.34 206 ILE A O 1
ATOM 1661 N N . SER A 1 207 ? 92.816 6.260 13.633 1.00 40.09 207 SER A N 1
ATOM 1662 C CA . SER A 1 207 ? 94.258 6.420 13.873 1.00 40.09 207 SER A CA 1
ATOM 1663 C C . SER A 1 207 ? 94.501 7.284 15.104 1.00 40.09 207 SER A C 1
ATOM 1665 O O . SER A 1 207 ? 93.569 8.039 15.461 1.00 40.09 207 SER A O 1
#

Radius of gyration: 28.63 Å; chains: 1; bounding box: 113×25×64 Å

pLDDT: mean 85.84, std 17.6, range [37.75, 98.81]

Sequence (207 aa):
KTDFSVISALSDPALVLQVFREQDDPQKIHRLMSVLHLNRRLVTEEVALEAVRKDAGVLYDIPQTAITPLVADTAVRGDPRMIQWVPRELRTADLCLYAEAAHPELRVYVPDEIAKGRNIYSFHRQVDAKLRQPLEYEQYKTLYSGGAVRVNNVWTSVAGEIDCCEVRYDRKAEKLKLRIVEPQRKKNIMSTRISPKSAKKGKRKIS

Organism: NCBI:txid408170

Foldseek 3Di:
DDDCPVLLVDPALVVLLVVLVPDLDLVVLLVSLQSCLVVLVSLALSNLQSSLQRPLVSLQSHDLVNCDLNSQQSSCVRPVVCLVSHDLVSDDLLSQLSSCLVPVVSVVSHDPCSCVDDDLNVLQVVVCVQQVHHDHSVQSVCQVVFHKDKDAQGADPPPGTQGIWIWHADPVVRDIDTGRDPPPPPPPPPPPPPDDDDDDDDDDDDD